Protein AF-A0A8T1V905-F1 (afdb_monomer)

pLDDT: mean 87.02, std 16.09, range [35.59, 98.62]

Solvent-accessible surface area (backbone atoms only — not comparable to full-atom values): 12339 Å² total; per-residue (Å²): 136,88,84,89,83,83,88,80,81,84,80,78,86,81,82,76,80,75,71,82,78,69,50,72,70,55,50,55,54,52,54,73,47,31,51,65,61,49,49,28,53,56,54,43,73,49,78,36,65,69,27,42,52,41,45,63,66,22,43,54,48,35,51,52,22,50,37,34,55,30,43,74,42,70,59,76,50,84,62,54,68,74,52,43,70,39,92,72,19,80,28,55,53,46,16,58,23,41,56,52,38,50,53,50,29,53,50,30,32,67,43,35,60,67,69,12,44,53,48,24,51,53,41,52,52,46,48,36,49,31,31,40,32,64,75,51,41,32,75,75,69,79,46,60,48,64,59,55,21,52,51,49,30,52,52,28,51,52,46,46,50,47,21,24,56,73,63,51,65,44,83,59,57,56,82,78,38,56,61,52,52,65,66,43,38,50,56,49,49,50,45,66,59,38,39,85,73,58,47,62,54,71,57,48,52,54,30,53,56,50,23,55,52,49,42,52,53,54,55,55,66,72,76,110

Structure (mmCIF, N/CA/C/O backbone):
data_AF-A0A8T1V905-F1
#
_entry.id   AF-A0A8T1V905-F1
#
loop_
_atom_site.group_PDB
_atom_site.id
_atom_site.type_symbol
_atom_site.label_atom_id
_atom_site.label_alt_id
_atom_site.label_comp_id
_atom_site.label_asym_id
_atom_site.label_entity_id
_atom_site.label_seq_id
_atom_site.pdbx_PDB_ins_code
_atom_site.Cartn_x
_atom_site.Cartn_y
_atom_site.Cartn_z
_atom_site.occupancy
_atom_site.B_iso_or_equiv
_atom_site.auth_seq_id
_atom_site.auth_comp_id
_atom_site.auth_asym_id
_atom_site.auth_atom_id
_atom_site.pdbx_PDB_model_num
ATOM 1 N N . MET A 1 1 ? -63.712 -60.039 30.056 1.00 38.25 1 MET A N 1
ATOM 2 C CA . MET A 1 1 ? -63.362 -60.633 28.749 1.00 38.25 1 MET A CA 1
ATOM 3 C C . MET A 1 1 ? -62.487 -59.643 28.000 1.00 38.25 1 MET A C 1
ATOM 5 O O . MET A 1 1 ? -62.779 -58.456 28.033 1.00 38.25 1 MET A O 1
ATOM 9 N N . LEU A 1 2 ? -61.381 -60.141 27.451 1.00 41.09 2 LEU A N 1
ATOM 10 C CA . LEU A 1 2 ? -60.316 -59.425 26.740 1.00 41.09 2 LEU A CA 1
ATOM 11 C C . LEU A 1 2 ? -60.825 -58.722 25.466 1.00 41.09 2 LEU A C 1
ATOM 13 O O . LEU A 1 2 ? -61.638 -59.310 24.761 1.00 41.09 2 LEU A O 1
ATOM 17 N N . ASN A 1 3 ? -60.291 -57.548 25.111 1.00 35.59 3 ASN A N 1
ATOM 18 C CA . ASN A 1 3 ? -59.242 -57.469 24.083 1.00 35.59 3 ASN A CA 1
ATOM 19 C C . ASN A 1 3 ? -58.703 -56.046 23.871 1.00 35.59 3 ASN A C 1
ATOM 21 O O . ASN A 1 3 ? -59.429 -55.057 23.922 1.00 35.59 3 ASN A O 1
ATOM 25 N N . ALA A 1 4 ? -57.397 -56.002 23.623 1.00 45.72 4 ALA A N 1
ATOM 26 C CA . ALA A 1 4 ? -56.593 -54.845 23.269 1.00 45.72 4 ALA A CA 1
ATOM 27 C C . ALA A 1 4 ? -56.623 -54.591 21.754 1.00 45.72 4 ALA A C 1
ATOM 29 O O . ALA A 1 4 ? -56.596 -55.554 21.001 1.00 45.72 4 ALA A O 1
ATOM 30 N N . HIS A 1 5 ? -56.581 -53.325 21.331 1.00 48.59 5 HIS A N 1
ATOM 31 C CA . HIS A 1 5 ? -56.101 -52.873 20.013 1.00 48.59 5 HIS A CA 1
ATOM 32 C C . HIS A 1 5 ? -55.660 -51.405 20.167 1.00 48.59 5 HIS A C 1
ATOM 34 O O . HIS A 1 5 ? -56.468 -50.531 20.450 1.00 48.59 5 HIS A O 1
ATOM 40 N N . SER A 1 6 ? -54.363 -51.174 20.381 1.00 45.66 6 SER A N 1
ATOM 41 C CA . SER A 1 6 ? -53.335 -50.863 19.370 1.00 45.66 6 SER A CA 1
ATOM 42 C C . SER A 1 6 ? -53.293 -49.374 19.015 1.00 45.66 6 SER A C 1
ATOM 44 O O . SER A 1 6 ? -54.052 -48.875 18.192 1.00 45.66 6 SER A O 1
ATOM 46 N N . VAL A 1 7 ? -52.351 -48.705 19.680 1.00 47.69 7 VAL A N 1
ATOM 47 C CA . VAL A 1 7 ? -51.854 -47.348 19.448 1.00 47.69 7 VAL A CA 1
ATOM 48 C C . VAL A 1 7 ? -51.202 -47.265 18.065 1.00 47.69 7 VAL A C 1
ATOM 50 O O . VAL A 1 7 ? -50.303 -48.049 17.769 1.00 47.69 7 VAL A O 1
ATOM 53 N N . THR A 1 8 ? -51.584 -46.279 17.255 1.00 44.28 8 THR A N 1
ATOM 54 C CA . THR A 1 8 ? -50.794 -45.817 16.104 1.00 44.28 8 THR A CA 1
ATOM 55 C C . THR A 1 8 ? -50.315 -44.399 16.392 1.00 44.28 8 THR A C 1
ATOM 57 O O . THR A 1 8 ? -51.100 -43.455 16.365 1.00 44.28 8 THR A O 1
ATOM 60 N N . LEU A 1 9 ? -49.029 -44.269 16.724 1.00 40.97 9 LEU A N 1
ATOM 61 C CA . LEU A 1 9 ? -48.326 -42.992 16.825 1.00 40.97 9 LEU A CA 1
ATOM 62 C C . LEU A 1 9 ? -48.024 -42.492 15.407 1.00 40.97 9 LEU A C 1
ATOM 64 O O . LEU A 1 9 ? -47.273 -43.132 14.673 1.00 40.97 9 LEU A O 1
ATOM 68 N N . GLU A 1 10 ? -48.600 -41.352 15.034 1.00 45.22 10 GLU A N 1
ATOM 69 C CA . GLU A 1 10 ? -48.167 -40.570 13.875 1.00 45.22 10 GLU A CA 1
ATOM 70 C C . GLU A 1 10 ? -46.733 -40.071 14.107 1.00 45.22 10 GLU A C 1
ATOM 72 O O . GLU A 1 10 ? -46.448 -39.328 15.048 1.00 45.22 10 GLU A O 1
ATOM 77 N N . SER A 1 11 ? -45.806 -40.504 13.256 1.00 47.69 11 SER A N 1
ATOM 78 C CA . SER A 1 11 ? -44.427 -40.025 13.244 1.00 47.69 11 SER A CA 1
ATOM 79 C C . SER A 1 11 ? -44.350 -38.635 12.606 1.00 47.69 11 SER A C 1
ATOM 81 O O . SER A 1 11 ? -44.693 -38.470 11.435 1.00 47.69 11 SER A O 1
ATOM 83 N N . ALA A 1 12 ? -43.855 -37.653 13.361 1.00 47.50 12 ALA A N 1
ATOM 84 C CA . ALA A 1 12 ? -43.553 -36.307 12.878 1.00 47.50 12 ALA A CA 1
ATOM 85 C C . ALA A 1 12 ? -42.497 -36.314 11.746 1.00 47.50 12 ALA A C 1
ATOM 87 O O . ALA A 1 12 ? -41.567 -37.126 11.785 1.00 47.50 12 ALA A O 1
ATOM 88 N N . PRO A 1 13 ? -42.575 -35.399 10.760 1.00 41.19 13 PRO A N 1
ATOM 89 C CA . PRO A 1 13 ? -41.582 -35.314 9.698 1.00 41.19 13 PRO A CA 1
ATOM 90 C C . PRO A 1 13 ? -40.268 -34.720 10.229 1.00 41.19 13 PRO A C 1
ATOM 92 O O . PRO A 1 13 ? -40.238 -33.645 10.827 1.00 41.19 13 PRO A O 1
ATOM 95 N N . SER A 1 14 ? -39.161 -35.425 9.988 1.00 44.00 14 SER A N 1
ATOM 96 C CA . SER A 1 14 ? -37.810 -34.994 10.344 1.00 44.00 14 SER A CA 1
ATOM 97 C C . SER A 1 14 ? -37.368 -33.798 9.492 1.00 44.00 14 SER A C 1
ATOM 99 O O . SER A 1 14 ? -37.077 -33.944 8.303 1.00 44.00 14 SER A O 1
ATOM 101 N N . SER A 1 15 ? -37.254 -32.619 10.099 1.00 47.88 15 SER A N 1
ATOM 102 C CA . SER A 1 15 ? -36.633 -31.439 9.495 1.00 47.88 15 SER A CA 1
ATOM 103 C C . SER A 1 15 ? -35.103 -31.545 9.537 1.00 47.88 15 SER A C 1
ATOM 105 O O . SER A 1 15 ? -34.428 -30.927 10.355 1.00 47.88 15 SER A O 1
ATOM 107 N N . SER A 1 16 ? -34.508 -32.308 8.619 1.00 43.72 16 SER A N 1
ATOM 108 C CA . SER A 1 16 ? -33.068 -32.197 8.364 1.00 43.72 16 SER A CA 1
ATOM 109 C C . SER A 1 16 ? -32.798 -31.092 7.337 1.00 43.72 16 SER A C 1
ATOM 111 O O . SER A 1 16 ? -32.440 -31.373 6.193 1.00 43.72 16 SER A O 1
ATOM 113 N N . SER A 1 17 ? -32.953 -29.822 7.729 1.00 43.84 17 SER A N 1
ATOM 114 C CA . SER A 1 17 ? -32.350 -28.709 6.984 1.00 43.84 17 SER A CA 1
ATOM 115 C C . SER A 1 17 ? -30.846 -28.726 7.253 1.00 43.84 17 SER A C 1
ATOM 117 O O . SER A 1 17 ? -30.331 -28.086 8.171 1.00 43.84 17 SER A O 1
ATOM 119 N N . ARG A 1 18 ? -30.142 -29.556 6.486 1.00 43.25 18 ARG A N 1
ATOM 120 C CA . ARG A 1 18 ? -28.691 -29.686 6.523 1.00 43.25 18 ARG A CA 1
ATOM 121 C C . ARG A 1 18 ? -28.109 -28.434 5.857 1.00 43.25 18 ARG A C 1
ATOM 123 O O . ARG A 1 18 ? -27.938 -28.404 4.643 1.00 43.25 18 ARG A O 1
ATOM 130 N N . PHE A 1 19 ? -27.860 -27.381 6.636 1.00 48.91 19 PHE A N 1
ATOM 131 C CA . PHE A 1 19 ? -26.960 -26.316 6.192 1.00 48.91 19 PHE A CA 1
ATOM 132 C C . PHE A 1 19 ? -25.616 -26.969 5.843 1.00 48.91 19 PHE A C 1
ATOM 134 O O . PHE A 1 19 ? -25.141 -27.802 6.624 1.00 48.91 19 PHE A O 1
ATOM 141 N N . PRO A 1 20 ? -25.014 -26.675 4.679 1.00 51.25 20 PRO A N 1
ATOM 142 C CA . PRO A 1 20 ? -23.736 -27.267 4.336 1.00 51.25 20 PRO A CA 1
ATOM 143 C C . PRO A 1 20 ? -22.701 -26.780 5.351 1.00 51.25 20 PRO A C 1
ATOM 145 O O . PRO A 1 20 ? -22.447 -25.584 5.476 1.00 51.25 20 PRO A O 1
ATOM 148 N N . SER A 1 21 ? -22.124 -27.719 6.100 1.00 52.56 21 SER A N 1
ATOM 149 C CA . SER A 1 21 ? -20.964 -27.470 6.945 1.00 52.56 21 SER A CA 1
ATOM 150 C C . SER A 1 21 ? -19.804 -27.086 6.031 1.00 52.56 21 SER A C 1
ATOM 152 O O . SER A 1 21 ? -19.165 -27.954 5.432 1.00 52.56 21 SER A O 1
ATOM 154 N N . THR A 1 22 ? -19.559 -25.788 5.873 1.00 54.72 22 THR A N 1
ATOM 155 C CA . THR A 1 22 ? -18.343 -25.290 5.231 1.00 54.72 22 THR A CA 1
ATOM 156 C C . THR A 1 22 ? -17.146 -25.909 5.941 1.00 54.72 22 THR A C 1
ATOM 158 O O . THR A 1 22 ? -17.041 -25.838 7.167 1.00 54.72 22 THR A O 1
ATOM 161 N N . THR A 1 23 ? -16.257 -26.554 5.189 1.00 59.47 23 THR A N 1
ATOM 162 C CA . THR A 1 23 ? -15.024 -27.118 5.742 1.00 59.47 23 THR A CA 1
ATOM 163 C C . THR A 1 23 ? -14.197 -26.013 6.413 1.00 59.47 23 THR A C 1
ATOM 165 O O . THR A 1 23 ? -14.236 -24.867 5.958 1.00 59.47 23 THR A O 1
ATOM 168 N N . PRO A 1 24 ? -13.411 -26.318 7.463 1.00 65.06 24 PRO A N 1
ATOM 169 C CA . PRO A 1 24 ? -12.647 -25.309 8.208 1.00 65.06 24 PRO A CA 1
ATOM 170 C C . PRO A 1 24 ? -11.771 -24.410 7.318 1.00 65.06 24 PRO A C 1
ATOM 172 O O . PRO A 1 24 ? -11.681 -23.207 7.546 1.00 65.06 24 PRO A O 1
ATOM 175 N N . ALA A 1 25 ? -11.190 -24.971 6.251 1.00 60.84 25 ALA A N 1
ATOM 176 C CA . ALA A 1 25 ? -10.404 -24.228 5.264 1.00 60.84 25 ALA A CA 1
ATOM 177 C C . ALA A 1 25 ? -11.249 -23.256 4.416 1.00 60.84 25 ALA A C 1
ATOM 179 O O . ALA A 1 25 ? -10.800 -22.157 4.104 1.00 60.84 25 ALA A O 1
ATOM 180 N N . MET A 1 26 ? -12.483 -23.634 4.069 1.00 61.66 26 MET A N 1
ATOM 181 C CA . MET A 1 26 ? -13.408 -22.781 3.319 1.00 61.66 26 MET A CA 1
ATOM 182 C C . MET A 1 26 ? -13.919 -21.621 4.183 1.00 61.66 26 MET A C 1
ATOM 184 O O . MET A 1 26 ? -14.000 -20.498 3.697 1.00 61.66 26 MET A O 1
ATOM 188 N N . GLY A 1 27 ? -14.175 -21.869 5.474 1.00 66.31 27 GLY A N 1
ATOM 189 C CA . GLY A 1 27 ? -14.468 -20.810 6.447 1.00 66.31 27 GLY A CA 1
ATOM 190 C C . GLY A 1 27 ? -13.293 -19.843 6.636 1.00 66.31 27 GLY A C 1
ATOM 191 O O . GLY A 1 27 ? -13.484 -18.632 6.621 1.00 66.31 27 GLY A O 1
ATOM 192 N N . PHE A 1 28 ? -12.064 -20.367 6.708 1.00 69.31 28 PHE A N 1
ATOM 193 C CA . PHE A 1 28 ? -10.853 -19.550 6.825 1.00 69.31 28 PHE A CA 1
ATOM 194 C C . PHE A 1 28 ? -10.641 -18.611 5.628 1.00 69.31 28 PHE A C 1
ATOM 196 O O . PHE A 1 28 ? -10.311 -17.447 5.825 1.00 69.31 28 PHE A O 1
ATOM 203 N N . ILE A 1 29 ? -10.846 -19.087 4.393 1.00 71.69 29 ILE A N 1
ATOM 204 C CA . ILE A 1 29 ? -10.716 -18.247 3.188 1.00 71.69 29 ILE A CA 1
ATOM 205 C C . ILE A 1 29 ? -11.850 -17.219 3.112 1.00 71.69 29 ILE A C 1
ATOM 207 O O . ILE A 1 29 ? -11.588 -16.055 2.818 1.00 71.69 29 ILE A O 1
ATOM 211 N N . ALA A 1 30 ? -13.090 -17.620 3.411 1.00 73.56 30 ALA A N 1
ATOM 212 C CA . ALA A 1 30 ? -14.235 -16.710 3.408 1.00 73.56 30 ALA A CA 1
ATOM 213 C C . ALA A 1 30 ? -14.024 -15.520 4.361 1.00 73.56 30 ALA A C 1
ATOM 215 O O . ALA A 1 30 ? -14.302 -14.382 3.994 1.00 73.56 30 ALA A O 1
ATOM 216 N N . ASP A 1 31 ? -13.434 -15.760 5.533 1.00 80.88 31 ASP A N 1
ATOM 217 C CA . ASP A 1 31 ? -13.142 -14.711 6.514 1.00 80.88 31 ASP A CA 1
ATOM 218 C C . ASP A 1 31 ? -12.051 -13.720 6.062 1.00 80.88 31 ASP A C 1
ATOM 220 O O . ASP A 1 31 ? -12.014 -12.579 6.534 1.00 80.88 31 ASP A O 1
ATOM 224 N N . ARG A 1 32 ? -11.162 -14.113 5.137 1.00 83.44 32 ARG A N 1
ATOM 225 C CA . ARG A 1 32 ? -10.134 -13.218 4.568 1.00 83.44 32 ARG A CA 1
ATOM 226 C C . ARG A 1 32 ? -10.698 -12.220 3.564 1.00 83.44 32 ARG A C 1
ATOM 228 O O . ARG A 1 32 ? -10.150 -11.131 3.435 1.00 83.44 32 ARG A O 1
ATOM 235 N N . PHE A 1 33 ? -11.805 -12.569 2.918 1.00 86.31 33 PHE A N 1
ATOM 236 C CA . PHE A 1 33 ? -12.500 -11.712 1.955 1.00 86.31 33 PHE A CA 1
ATOM 237 C C . PHE A 1 33 ? -13.806 -11.123 2.510 1.00 86.31 33 PHE A C 1
ATOM 239 O O . PHE A 1 33 ? -14.558 -10.475 1.786 1.00 86.31 33 PHE A O 1
ATOM 246 N N . ASP A 1 34 ? -14.062 -11.283 3.811 1.00 91.94 34 ASP A N 1
ATOM 247 C CA . ASP A 1 34 ? -15.125 -10.571 4.516 1.00 91.94 34 ASP A CA 1
ATOM 248 C C . ASP A 1 34 ? -14.657 -9.151 4.862 1.00 91.94 34 ASP A C 1
ATOM 250 O O . ASP A 1 34 ? -14.001 -8.912 5.880 1.00 91.94 34 ASP A O 1
ATOM 254 N N . LEU A 1 35 ? -15.003 -8.194 4.000 1.00 92.88 35 LEU A N 1
ATOM 255 C CA . LEU A 1 35 ? -14.630 -6.791 4.158 1.00 92.88 35 LEU A CA 1
ATOM 256 C C . LEU A 1 35 ? -14.996 -6.222 5.541 1.00 92.88 35 LEU 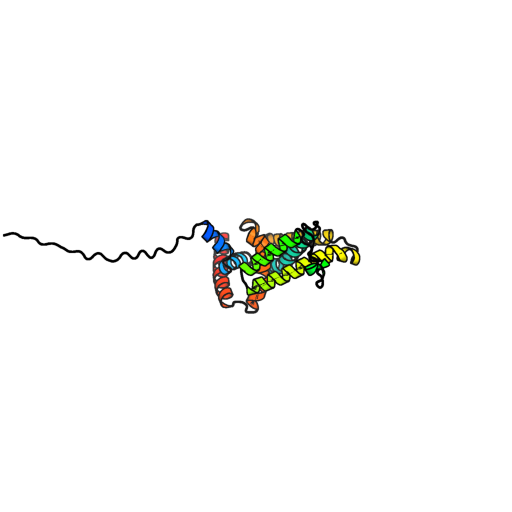A C 1
ATOM 258 O O . LEU A 1 35 ? -14.210 -5.472 6.117 1.00 92.88 35 LEU A O 1
ATOM 262 N N . GLU A 1 36 ? -16.167 -6.563 6.089 1.00 94.88 36 GLU A N 1
ATOM 263 C CA . GLU A 1 36 ? -16.628 -6.021 7.370 1.00 94.88 36 GLU A CA 1
ATOM 264 C C . GLU A 1 36 ? -15.745 -6.511 8.519 1.00 94.88 36 GLU A C 1
ATOM 266 O O . GLU A 1 36 ? -15.282 -5.697 9.324 1.00 94.88 36 GLU A O 1
ATOM 271 N N . LYS A 1 37 ? -15.443 -7.815 8.566 1.00 92.56 37 LYS A N 1
ATOM 272 C CA . LYS A 1 37 ? -14.530 -8.390 9.568 1.00 92.56 37 LYS A CA 1
ATOM 273 C C . LYS A 1 37 ? -13.124 -7.812 9.447 1.00 92.56 37 LYS A C 1
ATOM 275 O O . LYS A 1 37 ? -12.538 -7.395 10.446 1.00 92.56 37 LYS A O 1
ATOM 280 N N . GLN A 1 38 ? -12.608 -7.770 8.224 1.00 92.19 38 GLN A N 1
ATOM 281 C CA . GLN A 1 38 ? -11.264 -7.311 7.892 1.00 92.19 38 GLN A CA 1
ATOM 282 C C . GLN A 1 38 ? -11.039 -5.847 8.314 1.00 92.19 38 GLN A C 1
ATOM 284 O O . GLN A 1 38 ? -10.112 -5.541 9.068 1.00 92.19 38 GLN A O 1
ATOM 289 N N . VAL A 1 39 ? -11.947 -4.951 7.921 1.00 93.25 39 VAL A N 1
ATOM 290 C CA . VAL A 1 39 ? -11.887 -3.526 8.278 1.00 93.25 39 VAL A CA 1
ATOM 291 C C . VAL A 1 39 ? -12.140 -3.311 9.771 1.00 93.25 39 VAL A C 1
ATOM 293 O O . VAL A 1 39 ? -11.466 -2.490 10.394 1.00 93.25 39 VAL A O 1
ATOM 296 N N . THR A 1 40 ? -13.076 -4.050 10.377 1.00 94.19 40 THR A N 1
ATOM 297 C CA . THR A 1 40 ? -13.336 -3.959 11.824 1.00 94.19 40 THR A CA 1
ATOM 298 C C . THR A 1 40 ? -12.094 -4.314 12.626 1.00 94.19 40 THR A C 1
ATOM 300 O O . THR A 1 40 ? -11.774 -3.610 13.585 1.00 94.19 40 THR A O 1
ATOM 303 N N . PHE A 1 41 ? -11.378 -5.374 12.240 1.00 90.62 41 PHE A N 1
ATOM 304 C CA . PHE A 1 41 ? -10.114 -5.730 12.871 1.00 90.62 41 PHE A CA 1
ATOM 305 C C . PHE A 1 41 ? -9.113 -4.579 12.751 1.00 90.62 41 PHE A C 1
ATOM 307 O O . PHE A 1 41 ? -8.642 -4.089 13.775 1.00 90.62 41 PHE A O 1
ATOM 314 N N . TYR A 1 42 ? -8.859 -4.087 11.535 1.00 90.94 42 TYR A N 1
ATOM 315 C CA . TYR A 1 42 ? -7.910 -2.998 11.302 1.00 90.94 42 TYR A CA 1
ATOM 316 C C . TYR A 1 42 ? -8.237 -1.749 12.131 1.00 90.94 42 TYR A C 1
ATOM 318 O O . TYR A 1 42 ? -7.394 -1.278 12.892 1.00 90.94 42 TYR A O 1
ATOM 326 N N . LEU A 1 43 ? -9.468 -1.243 12.071 1.00 91.38 43 LEU A N 1
ATOM 327 C CA . LEU A 1 43 ? -9.852 -0.031 12.804 1.00 91.38 43 LEU A CA 1
ATOM 328 C C . LEU A 1 43 ? -9.857 -0.232 14.328 1.00 91.38 43 LEU A C 1
ATOM 330 O O . LEU A 1 43 ? -9.683 0.726 15.072 1.00 91.38 43 LEU A O 1
ATOM 334 N N . SER A 1 44 ? -9.994 -1.470 14.814 1.00 91.00 44 SER A N 1
ATOM 335 C CA . SER A 1 44 ? -9.888 -1.777 16.248 1.00 91.00 44 SER A CA 1
ATOM 336 C C . SER A 1 44 ? -8.450 -1.731 16.780 1.00 91.00 44 SER A C 1
ATOM 338 O O . SER A 1 44 ? -8.263 -1.750 17.997 1.00 91.00 44 SER A O 1
ATOM 340 N N . TYR A 1 45 ? -7.436 -1.734 15.906 1.00 83.81 45 TYR A N 1
ATOM 341 C CA . TYR A 1 45 ? -6.012 -1.671 16.271 1.00 83.81 45 TYR A CA 1
ATOM 342 C C . TYR A 1 45 ? -5.431 -0.259 16.297 1.00 83.81 45 TYR A C 1
ATOM 344 O O . TYR A 1 45 ? -4.356 -0.074 16.867 1.00 83.81 45 TYR A O 1
ATOM 352 N N . HIS A 1 46 ? -6.129 0.705 15.703 1.00 84.12 46 HIS A N 1
ATOM 353 C CA . HIS A 1 46 ? -5.651 2.067 15.519 1.00 84.12 46 HIS A CA 1
ATOM 354 C C . HIS A 1 46 ? -6.693 3.020 16.099 1.00 84.12 46 HIS A C 1
ATOM 356 O O . HIS A 1 46 ? -7.453 3.618 15.349 1.00 84.12 46 HIS A O 1
ATOM 362 N N . ASP A 1 47 ? -6.792 3.139 17.425 1.00 84.00 47 ASP A N 1
ATOM 363 C CA . ASP A 1 47 ? -7.726 4.081 18.069 1.00 84.00 47 ASP A CA 1
ATOM 364 C C . ASP A 1 47 ? -7.075 5.462 18.269 1.00 84.00 47 ASP A C 1
ATOM 366 O O . ASP A 1 47 ? -7.743 6.500 18.232 1.00 84.00 47 ASP A O 1
ATOM 370 N N . ASN A 1 48 ? -5.745 5.507 18.411 1.00 91.31 48 ASN A N 1
ATOM 371 C CA . ASN A 1 48 ? -5.016 6.753 18.605 1.00 91.31 48 ASN A CA 1
ATOM 372 C C . ASN A 1 48 ? -4.925 7.572 17.302 1.00 91.31 48 ASN A C 1
ATOM 374 O O . ASN A 1 48 ? -4.397 7.111 16.292 1.00 91.31 48 ASN A O 1
ATOM 378 N N . LYS A 1 49 ? -5.362 8.838 17.344 1.00 91.75 49 LYS A N 1
ATOM 379 C CA . LYS A 1 49 ? -5.382 9.736 16.174 1.00 91.75 49 LYS A CA 1
ATOM 380 C C . LYS A 1 49 ? -4.002 10.045 15.595 1.00 91.75 49 LYS A C 1
ATOM 382 O O . LYS A 1 49 ? -3.873 10.159 14.382 1.00 91.75 49 LYS A O 1
ATOM 387 N N . VAL A 1 50 ? -2.972 10.163 16.432 1.00 94.25 50 VAL A N 1
ATOM 388 C CA . VAL A 1 50 ? -1.597 10.384 15.954 1.00 94.25 50 VAL A CA 1
ATOM 389 C C . VAL A 1 50 ? -1.098 9.142 15.227 1.00 94.25 50 VAL A C 1
ATOM 391 O O . VAL A 1 50 ? -0.530 9.257 14.145 1.00 94.25 50 VAL A O 1
ATOM 394 N N . ASN A 1 51 ? -1.373 7.958 15.780 1.00 94.00 51 ASN A N 1
ATOM 395 C CA . ASN A 1 51 ? -1.037 6.698 15.130 1.00 94.00 51 ASN A CA 1
ATOM 396 C C . ASN A 1 51 ? -1.778 6.543 13.787 1.00 94.00 51 ASN A C 1
ATOM 398 O O . ASN A 1 51 ? -1.139 6.292 12.773 1.00 94.00 51 ASN A O 1
ATOM 402 N N . GLN A 1 52 ? -3.088 6.811 13.734 1.00 92.38 52 GLN A N 1
ATOM 403 C CA . GLN A 1 52 ? -3.862 6.823 12.480 1.00 92.38 52 GLN A CA 1
ATOM 404 C C . GLN A 1 52 ? -3.237 7.748 11.419 1.00 92.38 52 GLN A C 1
ATOM 406 O O . GLN A 1 52 ? -3.039 7.333 10.280 1.00 92.38 52 GLN A O 1
ATOM 411 N N . CYS A 1 53 ? -2.846 8.975 11.788 1.00 95.00 53 CYS A N 1
ATOM 412 C CA . CYS A 1 53 ? -2.178 9.897 10.862 1.00 95.00 53 CYS A CA 1
ATOM 413 C C . CYS A 1 53 ? -0.830 9.359 10.360 1.00 95.00 53 CYS A C 1
ATOM 415 O O . CYS A 1 53 ? -0.516 9.506 9.179 1.00 95.00 53 CYS A O 1
ATOM 417 N N . ILE A 1 54 ? -0.038 8.727 11.233 1.00 95.94 54 ILE A N 1
ATOM 418 C CA . ILE A 1 54 ? 1.221 8.077 10.844 1.00 95.94 54 ILE A CA 1
ATOM 419 C C . ILE A 1 54 ? 0.948 6.957 9.836 1.00 95.94 54 ILE A C 1
ATOM 421 O O . ILE A 1 54 ? 1.610 6.904 8.803 1.00 95.94 54 ILE A O 1
ATOM 425 N N . HIS A 1 55 ? -0.044 6.103 10.094 1.00 93.75 55 HIS A N 1
ATOM 426 C CA . HIS A 1 55 ? -0.437 5.020 9.191 1.00 93.75 55 HIS A CA 1
ATOM 427 C C . HIS A 1 55 ? -0.871 5.552 7.822 1.00 93.75 55 HIS A C 1
ATOM 429 O O . HIS A 1 55 ? -0.339 5.119 6.797 1.00 93.75 55 HIS A O 1
ATOM 435 N N . LEU A 1 56 ? -1.769 6.539 7.808 1.00 94.50 56 LEU A N 1
ATOM 436 C CA . LEU A 1 56 ? -2.234 7.216 6.597 1.00 94.50 56 LEU A CA 1
ATOM 437 C C . LEU A 1 56 ? -1.060 7.772 5.776 1.00 94.50 56 LEU A C 1
ATOM 439 O O . LEU A 1 56 ? -1.018 7.594 4.559 1.00 94.50 56 LEU A O 1
ATOM 443 N N . ALA A 1 57 ? -0.087 8.398 6.444 1.00 96.50 57 ALA A N 1
ATOM 444 C CA . ALA A 1 57 ? 1.078 8.989 5.798 1.00 96.50 57 ALA A CA 1
ATOM 445 C C . ALA A 1 57 ? 2.134 7.962 5.354 1.00 96.50 57 ALA A C 1
ATOM 447 O O . ALA A 1 57 ? 2.837 8.221 4.384 1.00 96.50 57 ALA A O 1
ATOM 448 N N . CYS A 1 58 ? 2.279 6.822 6.040 1.00 97.50 58 CYS A N 1
ATOM 449 C CA . CYS A 1 58 ? 3.410 5.904 5.849 1.00 97.50 58 CYS A CA 1
ATOM 450 C C . CYS A 1 58 ? 3.074 4.640 5.049 1.00 97.50 58 CYS A C 1
ATOM 452 O O . CYS A 1 58 ? 3.965 4.097 4.398 1.00 97.50 58 CYS A O 1
ATOM 454 N N . ILE A 1 59 ? 1.827 4.155 5.061 1.00 96.44 59 ILE A N 1
ATOM 455 C CA . ILE A 1 59 ? 1.474 2.877 4.416 1.00 96.44 59 ILE A CA 1
ATOM 456 C C . ILE A 1 59 ? 1.699 2.921 2.899 1.00 96.44 59 ILE A C 1
ATOM 458 O O . ILE A 1 59 ? 2.357 2.036 2.350 1.00 96.44 59 ILE A O 1
ATOM 462 N N . TRP A 1 60 ? 1.205 3.956 2.215 1.00 97.19 60 TRP A N 1
ATOM 463 C CA . TRP A 1 60 ? 1.407 4.088 0.769 1.00 97.19 60 TRP A CA 1
ATOM 464 C C . TRP A 1 60 ? 2.885 4.291 0.397 1.00 97.19 60 TRP A C 1
ATOM 466 O O . TRP A 1 60 ? 3.352 3.596 -0.505 1.00 97.19 60 TRP A O 1
ATOM 476 N N . PRO A 1 61 ? 3.675 5.129 1.099 1.00 98.06 61 PRO A N 1
ATOM 477 C CA . PRO A 1 61 ? 5.120 5.182 0.882 1.00 98.06 61 PRO A CA 1
ATOM 478 C C . PRO A 1 61 ? 5.852 3.857 1.110 1.00 98.06 61 PRO A C 1
ATOM 480 O O . PRO A 1 61 ? 6.747 3.541 0.329 1.00 98.06 61 PRO A O 1
ATOM 483 N N . ILE A 1 62 ? 5.480 3.053 2.114 1.00 98.00 62 ILE A N 1
ATOM 484 C CA . ILE A 1 62 ? 6.047 1.705 2.319 1.00 98.00 62 ILE A CA 1
ATOM 485 C C . ILE A 1 62 ? 5.758 0.820 1.108 1.00 98.00 62 ILE A C 1
ATOM 487 O O . ILE A 1 62 ? 6.671 0.181 0.584 1.00 98.00 62 ILE A O 1
ATOM 491 N N . PHE A 1 63 ? 4.511 0.821 0.637 1.00 98.06 63 PHE A N 1
ATOM 492 C CA . PHE A 1 63 ? 4.102 0.059 -0.537 1.00 98.06 63 PHE A CA 1
ATOM 493 C C . PHE A 1 63 ? 4.860 0.492 -1.802 1.00 98.06 63 PHE A C 1
ATOM 495 O O . PHE A 1 63 ? 5.490 -0.336 -2.460 1.00 98.06 63 PHE A O 1
ATOM 502 N N . VAL A 1 64 ? 4.862 1.790 -2.121 1.00 98.19 64 VAL A N 1
ATOM 503 C CA . VAL A 1 64 ? 5.501 2.330 -3.334 1.00 98.19 64 VAL A CA 1
ATOM 504 C C . VAL A 1 64 ? 7.018 2.150 -3.295 1.00 98.19 64 VAL A C 1
ATOM 506 O O . VAL A 1 64 ? 7.608 1.743 -4.292 1.00 98.19 64 VAL A O 1
ATOM 509 N N . SER A 1 65 ? 7.667 2.393 -2.153 1.00 98.06 65 SER A N 1
ATOM 510 C CA . SER A 1 65 ? 9.108 2.138 -2.008 1.00 98.06 65 SER A CA 1
ATOM 511 C C . SER A 1 65 ? 9.447 0.649 -2.111 1.00 98.06 65 SER A C 1
ATOM 513 O O . SER A 1 65 ? 10.459 0.305 -2.715 1.00 98.06 65 SER A O 1
ATOM 515 N N . GLY A 1 66 ? 8.583 -0.241 -1.610 1.00 98.12 66 GLY A N 1
ATOM 516 C CA . GLY A 1 66 ? 8.703 -1.686 -1.810 1.00 98.12 66 GLY A CA 1
ATOM 517 C C . GLY A 1 66 ? 8.604 -2.079 -3.286 1.00 98.12 66 GLY A C 1
ATOM 518 O O . GLY A 1 66 ? 9.462 -2.808 -3.784 1.00 98.12 66 GLY A O 1
ATOM 519 N N . LEU A 1 67 ? 7.620 -1.540 -4.018 1.00 98.38 67 LEU A N 1
ATOM 520 C CA . LEU A 1 67 ? 7.534 -1.716 -5.471 1.00 98.38 67 LEU A CA 1
ATOM 521 C C . LEU A 1 67 ? 8.781 -1.182 -6.183 1.00 98.38 67 LEU A C 1
ATOM 523 O O . LEU A 1 67 ? 9.276 -1.843 -7.090 1.00 98.38 67 LEU A O 1
ATOM 527 N N . LEU A 1 68 ? 9.313 -0.031 -5.765 1.00 97.69 68 LEU A N 1
ATOM 528 C CA . LEU A 1 68 ? 10.515 0.562 -6.350 1.00 97.69 68 LEU A CA 1
ATOM 529 C C . LEU A 1 68 ? 11.758 -0.308 -6.135 1.00 97.69 68 LEU A C 1
ATOM 531 O O . LEU A 1 68 ? 12.535 -0.492 -7.067 1.00 97.69 68 LEU A O 1
ATOM 535 N N . ILE A 1 69 ? 11.922 -0.904 -4.950 1.00 98.00 69 ILE A N 1
ATOM 536 C CA . ILE A 1 69 ? 12.985 -1.888 -4.690 1.00 98.00 69 ILE A CA 1
ATOM 537 C C . ILE A 1 69 ? 12.842 -3.079 -5.647 1.00 98.00 69 ILE A C 1
ATOM 539 O O . ILE A 1 69 ? 13.815 -3.478 -6.286 1.00 98.00 69 ILE A O 1
ATOM 543 N N . LEU A 1 70 ? 11.628 -3.620 -5.796 1.00 98.31 70 LEU A N 1
ATOM 544 C CA . LEU A 1 70 ? 11.364 -4.744 -6.699 1.00 98.31 70 LEU A CA 1
ATOM 545 C C . LEU A 1 70 ? 11.508 -4.368 -8.183 1.00 98.31 70 LEU A C 1
ATOM 547 O O . LEU A 1 70 ? 11.831 -5.232 -8.995 1.00 98.31 70 LEU A O 1
ATOM 551 N N . ALA A 1 71 ? 11.314 -3.102 -8.552 1.00 97.31 71 ALA A N 1
ATOM 552 C CA . ALA A 1 71 ? 11.442 -2.624 -9.928 1.00 97.31 71 ALA A CA 1
ATOM 553 C C . ALA A 1 71 ? 12.894 -2.648 -10.439 1.00 97.31 71 ALA A C 1
ATOM 555 O O . ALA A 1 71 ? 13.125 -2.670 -11.643 1.00 97.31 71 ALA A O 1
ATOM 556 N N . HIS A 1 72 ? 13.884 -2.720 -9.542 1.00 95.88 72 HIS A N 1
ATOM 557 C CA . HIS A 1 72 ? 15.288 -2.934 -9.911 1.00 95.88 72 HIS A CA 1
ATOM 558 C C . HIS A 1 72 ? 15.607 -4.375 -10.345 1.00 95.88 72 HIS A C 1
ATOM 560 O O . HIS A 1 72 ? 16.733 -4.660 -10.757 1.00 95.88 72 HIS A O 1
ATOM 566 N N . THR A 1 73 ? 14.650 -5.300 -10.239 1.00 97.12 73 THR A N 1
ATOM 567 C CA . THR A 1 73 ? 14.837 -6.677 -10.707 1.00 97.12 73 THR A CA 1
ATOM 568 C C . THR A 1 73 ? 14.712 -6.767 -12.227 1.00 97.12 73 THR A C 1
ATOM 570 O O . THR A 1 73 ? 13.988 -5.993 -12.856 1.00 97.12 73 THR A O 1
ATOM 573 N N . GLN A 1 74 ? 15.432 -7.718 -12.828 1.00 94.56 74 GLN A N 1
ATOM 574 C CA . GLN A 1 74 ? 15.355 -7.952 -14.269 1.00 94.56 74 GLN A CA 1
ATOM 575 C C . GLN A 1 74 ? 13.941 -8.414 -14.666 1.00 94.56 74 GLN A C 1
ATOM 577 O O . GLN A 1 74 ? 13.302 -9.134 -13.888 1.00 94.56 74 GLN A O 1
ATOM 582 N N . PRO A 1 75 ? 13.443 -8.029 -15.856 1.00 95.50 75 PRO A N 1
ATOM 583 C CA . PRO A 1 75 ? 12.198 -8.568 -16.386 1.00 95.50 75 PRO A CA 1
ATOM 584 C C . PRO A 1 75 ? 12.233 -10.100 -16.427 1.00 95.50 75 PRO A C 1
ATOM 586 O O . PRO A 1 75 ? 13.210 -10.699 -16.871 1.00 95.50 75 PRO A O 1
ATOM 589 N N . LEU A 1 76 ? 11.159 -10.730 -15.953 1.00 96.06 76 LEU A N 1
ATOM 590 C CA . LEU A 1 76 ? 10.990 -12.184 -15.980 1.00 96.06 76 LEU A CA 1
ATOM 591 C C . LEU A 1 76 ? 10.599 -12.670 -17.381 1.00 96.06 76 LEU A C 1
ATOM 593 O O . LEU A 1 76 ? 10.898 -13.802 -17.751 1.00 96.06 76 LEU A O 1
ATOM 597 N N . VAL A 1 77 ? 9.919 -11.808 -18.140 1.00 95.31 77 VAL A N 1
ATOM 598 C CA . VAL A 1 77 ? 9.509 -12.013 -19.532 1.00 95.31 77 VAL A CA 1
ATOM 599 C C . VA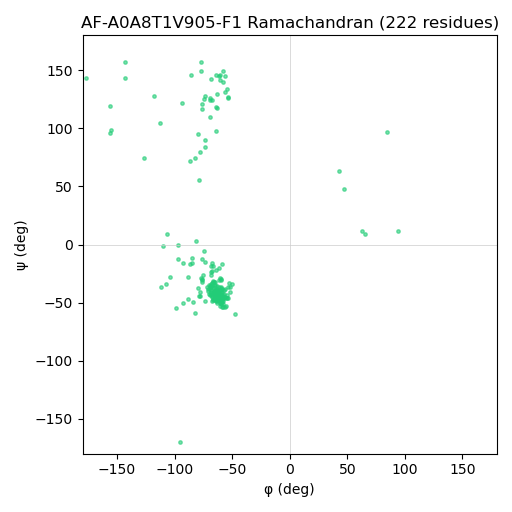L A 1 77 ? 9.610 -10.697 -20.298 1.00 95.31 77 VAL A C 1
ATOM 601 O O . VAL A 1 77 ? 9.562 -9.616 -19.704 1.00 95.31 77 VAL A O 1
ATOM 604 N N . GLU A 1 78 ? 9.731 -10.788 -21.619 1.00 94.00 78 GLU A N 1
ATOM 605 C CA . GLU A 1 78 ? 9.703 -9.619 -22.496 1.00 94.00 78 GLU A CA 1
ATOM 606 C C . GLU A 1 78 ? 8.311 -8.977 -22.521 1.00 94.00 78 GLU A C 1
ATOM 608 O O . GLU A 1 78 ? 7.282 -9.660 -22.523 1.00 94.00 78 GLU A O 1
ATOM 613 N N . THR A 1 79 ? 8.274 -7.646 -22.564 1.00 93.75 79 THR A N 1
ATOM 614 C CA . THR A 1 79 ? 7.025 -6.894 -22.695 1.00 93.75 79 THR A CA 1
ATOM 615 C C . THR A 1 79 ? 6.446 -7.107 -24.099 1.00 93.75 79 THR A C 1
ATOM 617 O O . THR A 1 79 ? 7.130 -6.818 -25.083 1.00 93.75 79 THR A O 1
ATOM 620 N N . PRO A 1 80 ? 5.189 -7.578 -24.240 1.00 94.44 80 PRO A N 1
ATOM 621 C CA . PRO A 1 80 ? 4.582 -7.782 -25.551 1.00 94.44 80 PRO A CA 1
ATOM 622 C C . PRO A 1 80 ? 4.560 -6.493 -26.377 1.00 94.44 80 PRO A C 1
ATOM 624 O O . PRO A 1 80 ? 4.217 -5.432 -25.853 1.00 94.44 80 PRO A O 1
ATOM 627 N N . ALA A 1 81 ? 4.831 -6.591 -27.682 1.00 94.19 81 ALA A N 1
ATOM 628 C CA . ALA A 1 81 ? 4.915 -5.431 -28.578 1.00 94.19 81 ALA A CA 1
ATOM 629 C C . ALA A 1 81 ? 3.663 -4.535 -28.540 1.00 94.19 81 ALA A C 1
ATOM 631 O O . ALA A 1 81 ? 3.774 -3.312 -28.572 1.00 94.19 81 ALA A O 1
ATOM 632 N N . LEU A 1 82 ? 2.474 -5.134 -28.403 1.00 95.00 82 LEU A N 1
ATOM 633 C CA . LEU A 1 82 ? 1.226 -4.387 -28.239 1.00 95.00 82 LEU A CA 1
ATOM 634 C C . LEU A 1 82 ? 1.253 -3.500 -26.986 1.00 95.00 82 LEU A C 1
ATOM 636 O O . LEU A 1 82 ? 0.895 -2.331 -27.063 1.00 95.00 82 LEU A O 1
ATOM 640 N N . VAL A 1 83 ? 1.699 -4.036 -25.849 1.00 94.38 83 VAL A N 1
ATOM 641 C CA . VAL A 1 83 ? 1.780 -3.288 -24.586 1.00 94.38 83 VAL A CA 1
ATOM 642 C C . VAL A 1 83 ? 2.838 -2.199 -24.691 1.00 94.38 83 VAL A C 1
ATOM 644 O O . VAL A 1 83 ? 2.558 -1.060 -24.340 1.00 94.38 83 VAL A O 1
ATOM 647 N N . ALA A 1 84 ? 4.011 -2.525 -25.241 1.00 92.75 84 ALA A N 1
ATOM 648 C CA . ALA A 1 84 ? 5.093 -1.566 -25.445 1.00 92.75 84 ALA A CA 1
ATOM 649 C C . ALA A 1 84 ? 4.691 -0.393 -26.362 1.00 92.75 84 ALA A C 1
ATOM 651 O O . ALA A 1 84 ? 5.205 0.707 -26.199 1.00 92.75 84 ALA A O 1
ATOM 652 N N . SER A 1 85 ? 3.756 -0.609 -27.296 1.00 93.69 85 SER A N 1
ATOM 653 C CA . SER A 1 85 ? 3.256 0.435 -28.204 1.00 93.69 85 SER A CA 1
ATOM 654 C C . SER A 1 85 ? 2.272 1.428 -27.568 1.00 93.69 85 SER A C 1
ATOM 656 O O . SER A 1 85 ? 1.961 2.454 -28.174 1.00 93.69 85 SER A O 1
ATOM 658 N N . LEU A 1 86 ? 1.760 1.140 -26.366 1.00 94.44 86 LEU A N 1
ATOM 659 C CA . LEU A 1 86 ? 0.862 2.042 -25.645 1.00 94.44 86 LEU A CA 1
ATOM 660 C C . LEU A 1 86 ? 1.640 3.204 -25.001 1.00 94.44 86 LEU A C 1
ATOM 662 O O . LEU A 1 86 ? 2.828 3.060 -24.707 1.00 94.44 86 LEU A O 1
ATOM 666 N N . PRO A 1 87 ? 0.987 4.345 -24.705 1.00 93.38 87 PRO A N 1
ATOM 667 C CA . PRO A 1 87 ? 1.602 5.404 -23.910 1.00 93.38 87 PRO A CA 1
ATOM 668 C C . PRO A 1 87 ? 2.136 4.857 -22.580 1.00 93.38 87 PRO A C 1
ATOM 670 O O . PRO A 1 87 ? 1.396 4.206 -21.843 1.00 93.38 87 PRO A O 1
ATOM 673 N N . TYR A 1 88 ? 3.413 5.123 -22.281 1.00 92.25 88 TYR A N 1
ATOM 674 C CA . TYR A 1 88 ? 4.142 4.590 -21.117 1.00 92.25 88 TYR A CA 1
ATOM 675 C C . TYR A 1 88 ? 4.312 3.057 -21.090 1.00 92.25 88 TYR A C 1
ATOM 677 O O . TYR A 1 88 ? 4.744 2.501 -20.080 1.00 92.25 88 TYR A O 1
ATOM 685 N N . GLY A 1 89 ? 4.017 2.368 -22.198 1.00 93.69 89 GLY A N 1
ATOM 686 C CA . GLY A 1 89 ? 4.128 0.915 -22.339 1.00 93.69 89 GLY A CA 1
ATOM 687 C C . GLY A 1 89 ? 5.541 0.375 -22.120 1.00 93.69 89 GLY A C 1
ATOM 688 O O . GLY A 1 89 ? 5.713 -0.718 -21.586 1.00 93.69 89 GLY A O 1
ATOM 689 N N . GLU A 1 90 ? 6.555 1.172 -22.452 1.00 91.62 90 GLU A N 1
ATOM 690 C CA . GLU A 1 90 ? 7.975 0.890 -22.201 1.00 91.62 90 GLU A CA 1
ATOM 691 C C . GLU A 1 90 ? 8.332 0.745 -20.709 1.00 91.62 90 GLU A C 1
ATOM 693 O O . GLU A 1 90 ? 9.324 0.101 -20.374 1.00 91.62 90 GLU A O 1
ATOM 698 N N . PHE A 1 91 ? 7.498 1.269 -19.803 1.00 95.19 91 PHE A N 1
ATOM 699 C CA . PHE A 1 91 ? 7.664 1.129 -18.351 1.00 95.19 91 PHE A CA 1
ATOM 700 C C . PHE A 1 91 ? 6.815 -0.003 -17.755 1.00 95.19 91 PHE A C 1
ATOM 702 O O . PHE A 1 91 ? 6.882 -0.264 -16.553 1.00 95.19 91 PHE A O 1
ATOM 709 N N . VAL A 1 92 ? 6.036 -0.716 -18.576 1.00 96.00 92 VAL A N 1
ATOM 710 C CA . VAL A 1 92 ? 5.309 -1.928 -18.172 1.00 96.00 92 VAL A CA 1
ATOM 711 C C . VAL A 1 92 ? 6.274 -3.113 -18.233 1.00 96.00 92 VAL A C 1
ATOM 713 O O . VAL A 1 92 ? 6.249 -3.931 -19.154 1.00 96.00 92 VAL A O 1
ATOM 716 N N . LEU A 1 93 ? 7.173 -3.175 -17.250 1.00 95.88 93 LEU A N 1
ATOM 717 C CA . LEU A 1 93 ? 8.203 -4.208 -17.144 1.00 95.88 93 LEU A CA 1
ATOM 718 C C . LEU A 1 93 ? 7.713 -5.366 -16.271 1.00 95.88 93 LEU A C 1
ATOM 720 O O . LEU A 1 93 ? 7.412 -5.181 -15.092 1.00 95.88 93 LEU A O 1
ATOM 724 N N . PHE A 1 94 ? 7.679 -6.582 -16.820 1.00 96.44 94 PHE A N 1
ATOM 725 C CA . PHE A 1 94 ? 7.219 -7.788 -16.117 1.00 96.44 94 PHE A CA 1
ATOM 726 C C . PHE A 1 94 ? 8.286 -8.367 -15.170 1.00 96.44 94 PHE A C 1
ATOM 728 O O . PHE A 1 94 ? 8.683 -9.524 -15.279 1.00 96.44 94 PHE A O 1
ATOM 735 N N . ASN A 1 95 ? 8.785 -7.545 -14.249 1.00 97.12 95 ASN A N 1
ATOM 736 C CA . ASN A 1 95 ? 9.724 -7.917 -13.188 1.00 97.12 95 ASN A CA 1
ATOM 737 C C . ASN A 1 95 ? 8.976 -8.246 -11.871 1.00 97.12 95 ASN A C 1
ATOM 739 O O . ASN A 1 95 ? 7.745 -8.338 -11.848 1.00 97.12 95 ASN A O 1
ATOM 743 N N . TYR A 1 96 ? 9.679 -8.409 -10.744 1.00 98.19 96 TYR A N 1
ATOM 744 C CA . TYR A 1 96 ? 9.015 -8.734 -9.471 1.00 98.19 96 TYR A CA 1
ATOM 745 C C . TYR A 1 96 ? 8.072 -7.629 -8.956 1.00 98.19 96 TYR A C 1
ATOM 747 O O . TYR A 1 96 ? 7.149 -7.933 -8.197 1.00 98.19 96 TYR A O 1
ATOM 755 N N . SER A 1 97 ? 8.234 -6.369 -9.388 1.00 98.06 97 SER A N 1
ATOM 756 C CA . SER A 1 97 ? 7.269 -5.309 -9.057 1.00 98.06 97 SER A CA 1
ATOM 757 C C . SER A 1 97 ? 5.920 -5.536 -9.747 1.00 98.06 97 SER A C 1
ATOM 759 O O . SER A 1 97 ? 4.885 -5.290 -9.131 1.00 98.06 97 SER A O 1
ATOM 761 N N . ALA A 1 98 ? 5.910 -6.100 -10.964 1.00 98.06 98 ALA A N 1
ATOM 762 C CA . ALA A 1 98 ? 4.683 -6.465 -11.673 1.00 98.06 98 ALA A CA 1
ATOM 763 C C . ALA A 1 98 ? 3.941 -7.609 -10.972 1.00 98.06 98 ALA A C 1
ATOM 765 O O . ALA A 1 98 ? 2.722 -7.551 -10.822 1.00 98.06 98 ALA A O 1
ATOM 766 N N . VAL A 1 99 ? 4.674 -8.623 -10.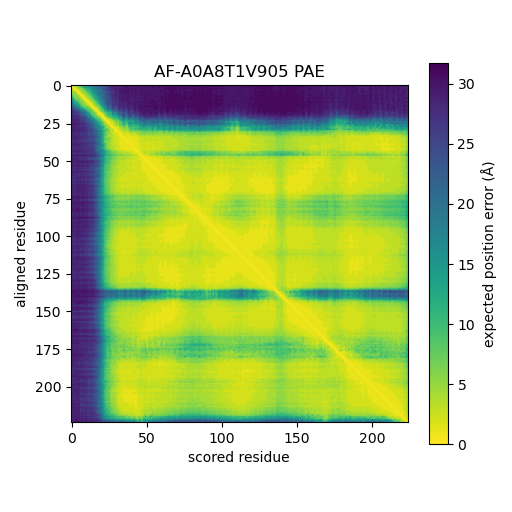492 1.00 98.12 99 VAL A N 1
ATOM 767 C CA . VAL A 1 99 ? 4.095 -9.735 -9.717 1.00 98.12 99 VAL A CA 1
ATOM 768 C C . VAL A 1 99 ? 3.425 -9.202 -8.451 1.00 98.12 99 VAL A C 1
ATOM 770 O O . VAL A 1 99 ? 2.268 -9.520 -8.181 1.00 98.12 99 VAL A O 1
ATOM 773 N N . MET A 1 100 ? 4.124 -8.345 -7.701 1.00 98.06 100 MET A N 1
ATOM 774 C CA . MET A 1 100 ? 3.579 -7.741 -6.488 1.00 98.06 100 MET A CA 1
ATOM 775 C C . MET A 1 100 ? 2.355 -6.864 -6.785 1.00 98.06 100 MET A C 1
ATOM 777 O O . MET A 1 100 ? 1.326 -6.996 -6.124 1.00 98.06 100 MET A O 1
ATOM 781 N N . ALA A 1 101 ? 2.430 -6.009 -7.808 1.00 98.25 101 ALA A N 1
ATOM 782 C CA . ALA A 1 101 ? 1.312 -5.170 -8.223 1.00 98.25 101 ALA A CA 1
ATOM 783 C C . ALA A 1 101 ? 0.087 -6.013 -8.611 1.00 98.25 101 ALA A C 1
ATOM 785 O O . ALA A 1 101 ? -1.019 -5.715 -8.166 1.00 98.25 101 ALA A O 1
ATOM 786 N N . ALA A 1 102 ? 0.271 -7.097 -9.372 1.00 98.19 102 ALA A N 1
ATOM 787 C CA . ALA A 1 102 ? -0.810 -8.003 -9.753 1.00 98.19 102 ALA A CA 1
ATOM 788 C C . ALA A 1 102 ? -1.488 -8.644 -8.533 1.00 98.19 102 ALA A C 1
ATOM 790 O O . ALA A 1 102 ? -2.716 -8.651 -8.460 1.00 98.19 102 ALA A O 1
ATOM 791 N N . VAL A 1 103 ? -0.709 -9.116 -7.551 1.00 97.38 103 VAL A N 1
ATOM 792 C CA . VAL A 1 103 ? -1.250 -9.668 -6.297 1.00 97.38 103 VAL A CA 1
ATOM 793 C C . VAL A 1 103 ? -2.121 -8.638 -5.580 1.00 97.38 103 VAL A C 1
ATOM 795 O O . VAL A 1 103 ? -3.255 -8.950 -5.223 1.00 97.38 103 VAL A O 1
ATOM 798 N N . TYR A 1 104 ? -1.636 -7.405 -5.418 1.00 98.00 104 TYR A N 1
ATOM 799 C CA . TYR A 1 104 ? -2.386 -6.339 -4.750 1.00 98.00 104 TYR A CA 1
ATOM 800 C C . TYR A 1 104 ? -3.658 -5.957 -5.510 1.00 98.00 104 TYR A C 1
ATOM 802 O O . TYR A 1 104 ? -4.724 -5.872 -4.909 1.00 98.00 104 TYR A O 1
ATOM 810 N N . MET A 1 105 ? -3.574 -5.771 -6.831 1.00 98.31 105 MET A N 1
ATOM 811 C CA . MET A 1 105 ? -4.735 -5.424 -7.658 1.00 98.31 105 MET A CA 1
ATOM 812 C C . MET A 1 105 ? -5.833 -6.487 -7.563 1.00 98.31 105 MET A C 1
ATOM 814 O O . MET A 1 105 ? -6.994 -6.153 -7.326 1.00 98.31 105 MET A O 1
ATOM 818 N N . LEU A 1 106 ? -5.467 -7.765 -7.705 1.00 97.44 106 LEU A N 1
ATOM 819 C CA . LEU A 1 106 ? -6.416 -8.875 -7.612 1.00 97.44 106 LEU A CA 1
ATOM 820 C C . LEU A 1 106 ? -7.008 -8.989 -6.205 1.00 97.44 106 LEU A C 1
ATOM 822 O O . LEU A 1 106 ? -8.220 -9.145 -6.069 1.00 97.44 106 LEU A O 1
ATOM 826 N N . TRP A 1 107 ? -6.177 -8.863 -5.165 1.00 95.62 107 TRP A N 1
ATOM 827 C CA . TRP A 1 107 ? -6.628 -8.899 -3.774 1.00 95.62 107 TRP A CA 1
ATOM 828 C C . TRP A 1 107 ? -7.632 -7.786 -3.475 1.00 95.62 107 TRP A C 1
ATOM 830 O O . TRP A 1 107 ? -8.674 -8.031 -2.872 1.00 95.62 107 TRP A O 1
ATOM 840 N N . TYR A 1 108 ? -7.350 -6.564 -3.927 1.00 96.88 108 TYR A N 1
ATOM 841 C CA . TYR A 1 108 ? -8.183 -5.397 -3.647 1.00 96.88 108 TYR A CA 1
ATOM 842 C C . TYR A 1 108 ? -9.546 -5.518 -4.315 1.00 96.88 108 TYR A C 1
ATOM 844 O O . TYR A 1 108 ? -10.565 -5.348 -3.647 1.00 96.88 108 TYR A O 1
ATOM 852 N N . VAL A 1 109 ? -9.575 -5.874 -5.602 1.00 97.44 109 VAL A N 1
ATOM 853 C CA . VAL A 1 109 ? -10.826 -6.079 -6.346 1.00 97.44 109 VAL A CA 1
ATOM 854 C C . VAL A 1 109 ? -11.640 -7.234 -5.758 1.00 97.44 109 VAL A C 1
ATOM 856 O O . VAL A 1 109 ? -12.862 -7.124 -5.667 1.00 97.44 109 VAL A O 1
ATOM 859 N N . ALA A 1 110 ? -10.983 -8.316 -5.324 1.00 95.56 110 ALA A N 1
ATOM 860 C CA . ALA A 1 110 ? -11.651 -9.442 -4.673 1.00 95.56 110 ALA A CA 1
ATOM 861 C C . ALA A 1 110 ? -12.267 -9.067 -3.315 1.00 95.56 110 ALA A C 1
ATOM 863 O O . ALA A 1 110 ? -13.301 -9.619 -2.946 1.00 95.56 110 ALA A O 1
ATOM 864 N N . LEU A 1 111 ? -11.654 -8.133 -2.582 1.00 94.31 111 LEU A N 1
ATOM 865 C CA . LEU A 1 111 ? -12.132 -7.690 -1.272 1.00 94.31 111 LEU A CA 1
ATOM 866 C C . LEU A 1 111 ? -13.319 -6.719 -1.372 1.00 94.31 111 LEU A C 1
ATOM 868 O O . LEU A 1 111 ? -14.268 -6.805 -0.595 1.00 94.31 111 LEU A O 1
ATOM 872 N N . ASP A 1 112 ? -13.275 -5.785 -2.321 1.00 96.25 112 ASP A 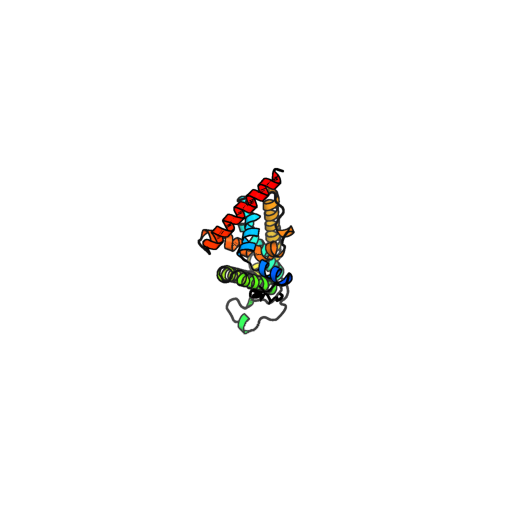N 1
ATOM 873 C CA . ASP A 1 112 ? -14.379 -4.875 -2.618 1.00 96.25 112 ASP A CA 1
ATOM 874 C C . ASP A 1 112 ? -14.270 -4.369 -4.058 1.00 96.25 112 ASP A C 1
ATOM 876 O O . ASP A 1 112 ? -13.310 -3.692 -4.406 1.00 96.25 112 ASP A O 1
ATOM 880 N N . VAL A 1 113 ? -15.265 -4.638 -4.904 1.00 96.31 113 VAL A N 1
ATOM 881 C CA . VAL A 1 113 ? -15.152 -4.333 -6.341 1.00 96.31 113 VAL A CA 1
ATOM 882 C C . VAL A 1 113 ? -14.928 -2.842 -6.614 1.00 96.31 113 VAL A C 1
ATOM 884 O O . VAL A 1 113 ? -14.111 -2.507 -7.465 1.00 96.31 113 VAL A O 1
ATOM 887 N N . TYR A 1 114 ? -15.604 -1.927 -5.913 1.00 96.81 114 TYR A N 1
ATOM 888 C CA . TYR A 1 114 ? -15.539 -0.498 -6.246 1.00 96.81 114 TYR A CA 1
ATOM 889 C C . TYR A 1 114 ? -14.303 0.186 -5.657 1.00 96.81 114 TYR A C 1
ATOM 891 O O . TYR A 1 114 ? -13.479 0.718 -6.403 1.00 96.81 114 TYR A O 1
ATOM 899 N N . ALA A 1 115 ? -14.138 0.155 -4.333 1.00 97.19 115 ALA A N 1
ATOM 900 C CA . ALA A 1 115 ? -12.965 0.736 -3.689 1.00 97.19 115 ALA A CA 1
ATOM 901 C C . ALA A 1 115 ? -11.697 -0.043 -4.061 1.00 97.19 115 ALA A C 1
ATOM 903 O O . ALA A 1 115 ? -10.633 0.550 -4.216 1.00 97.19 115 ALA A O 1
ATOM 904 N N . GLY A 1 116 ? -11.813 -1.354 -4.273 1.00 97.50 116 GLY A N 1
ATOM 905 C CA . GLY A 1 116 ? -10.706 -2.190 -4.706 1.00 97.50 116 GLY A CA 1
ATOM 906 C C . GLY A 1 116 ? -10.285 -1.929 -6.144 1.00 97.50 116 GLY A C 1
ATOM 907 O O . GLY A 1 116 ? -9.089 -1.928 -6.408 1.00 97.50 116 GLY A O 1
ATOM 908 N N . SER A 1 117 ? -11.212 -1.609 -7.056 1.00 98.25 117 SER A N 1
ATOM 909 C CA . SER A 1 117 ? -10.846 -1.150 -8.408 1.00 98.25 117 SER A CA 1
ATOM 910 C C . SER A 1 117 ? -10.120 0.194 -8.378 1.00 98.25 117 SER A C 1
ATOM 912 O O . SER A 1 117 ? -9.142 0.377 -9.101 1.00 98.25 117 SER A O 1
ATOM 914 N N . LEU A 1 118 ? -10.541 1.123 -7.511 1.00 98.25 118 LEU A N 1
ATOM 915 C CA . LEU A 1 118 ? -9.813 2.377 -7.298 1.00 98.25 118 LEU A CA 1
ATOM 916 C C . LEU A 1 118 ? -8.406 2.113 -6.741 1.00 98.25 118 LEU A C 1
ATOM 918 O O . LEU A 1 118 ? -7.425 2.633 -7.270 1.00 98.25 118 LEU A O 1
ATOM 922 N N . GLY A 1 119 ? -8.293 1.269 -5.713 1.00 98.12 119 GLY A N 1
ATOM 923 C CA . GLY A 1 119 ? -7.006 0.848 -5.163 1.00 98.12 119 GLY A CA 1
ATOM 924 C C . GLY A 1 119 ? -6.122 0.175 -6.215 1.00 98.12 119 GLY A C 1
ATOM 925 O O . GLY A 1 119 ? -4.943 0.500 -6.320 1.00 98.12 119 GLY A O 1
ATOM 926 N N . ALA A 1 120 ? -6.691 -0.701 -7.044 1.00 98.38 120 ALA A N 1
ATOM 927 C CA . ALA A 1 120 ? -5.986 -1.369 -8.129 1.00 98.38 120 ALA A CA 1
ATOM 928 C C . ALA A 1 120 ? -5.476 -0.377 -9.184 1.00 98.38 120 ALA A C 1
ATOM 930 O O . ALA A 1 120 ? -4.341 -0.504 -9.635 1.00 98.38 120 ALA A O 1
ATOM 931 N N . ALA A 1 121 ? -6.253 0.656 -9.522 1.00 98.38 121 ALA A N 1
ATOM 932 C CA . ALA A 1 121 ? -5.808 1.722 -10.417 1.00 98.38 121 ALA A CA 1
ATOM 933 C C . ALA A 1 121 ? -4.624 2.516 -9.831 1.00 98.38 121 ALA A C 1
ATOM 935 O O . ALA A 1 121 ? -3.658 2.796 -10.541 1.00 98.38 121 ALA A O 1
ATOM 936 N N . ILE A 1 122 ? -4.649 2.825 -8.527 1.00 98.44 122 ILE A N 1
ATOM 937 C CA . ILE A 1 122 ? -3.531 3.489 -7.832 1.00 98.44 122 ILE A CA 1
ATOM 938 C C . ILE A 1 122 ? -2.287 2.586 -7.815 1.00 98.44 122 ILE A C 1
ATOM 940 O O . ILE A 1 122 ? -1.172 3.062 -8.039 1.00 98.44 122 ILE A O 1
ATOM 944 N N . VAL A 1 123 ? -2.463 1.279 -7.594 1.00 98.62 123 VAL A N 1
ATOM 945 C CA . VAL A 1 123 ? -1.380 0.286 -7.655 1.00 98.62 123 VAL A CA 1
ATOM 946 C C . VAL A 1 123 ? -0.787 0.205 -9.062 1.00 98.62 123 VAL A C 1
ATOM 948 O O . VAL A 1 123 ? 0.433 0.256 -9.196 1.00 98.62 123 VAL A O 1
ATOM 951 N N . ALA A 1 124 ? -1.618 0.141 -10.105 1.00 98.06 124 ALA A N 1
ATOM 952 C CA . ALA A 1 124 ? -1.171 0.118 -11.496 1.00 98.06 124 ALA A CA 1
ATOM 953 C C . ALA A 1 124 ? -0.369 1.379 -11.854 1.00 98.06 124 ALA A C 1
ATOM 955 O O . ALA A 1 124 ? 0.724 1.283 -12.413 1.00 98.06 124 ALA A O 1
ATOM 956 N N . LEU A 1 125 ? -0.867 2.557 -11.461 1.00 97.94 125 LEU A N 1
ATOM 957 C CA . LEU A 1 125 ? -0.162 3.824 -11.647 1.00 97.94 125 LEU A CA 1
ATOM 958 C C . LEU A 1 125 ? 1.181 3.833 -10.908 1.00 97.94 125 LEU A C 1
ATOM 960 O O . LEU A 1 125 ? 2.191 4.253 -11.472 1.00 97.94 125 LEU A O 1
ATOM 964 N N . SER A 1 126 ? 1.205 3.345 -9.666 1.00 98.25 126 SER A N 1
ATOM 965 C CA . SER A 1 126 ? 2.424 3.239 -8.858 1.00 98.25 126 SER A CA 1
ATOM 966 C C . SER A 1 126 ? 3.444 2.310 -9.511 1.00 98.25 126 SER A C 1
ATOM 968 O O . SER A 1 126 ? 4.612 2.668 -9.608 1.00 98.25 126 SER A O 1
ATOM 970 N N . PHE A 1 127 ? 3.007 1.153 -10.011 1.00 98.31 127 PHE A N 1
ATOM 971 C CA . PHE A 1 127 ? 3.845 0.181 -10.712 1.00 98.31 127 PHE A CA 1
ATOM 972 C C . PHE A 1 127 ? 4.520 0.775 -11.958 1.00 98.31 127 PHE A C 1
ATOM 974 O O . PHE A 1 127 ? 5.739 0.672 -12.102 1.00 98.31 127 PHE A O 1
ATOM 981 N N . VAL A 1 128 ? 3.760 1.446 -12.828 1.00 96.88 128 VAL A N 1
ATOM 982 C CA . VAL A 1 128 ? 4.330 2.115 -14.012 1.00 96.88 128 VAL A CA 1
ATOM 983 C C . VAL A 1 128 ? 5.284 3.234 -13.582 1.00 96.88 128 VAL A C 1
ATOM 985 O O . VAL A 1 128 ? 6.389 3.353 -14.108 1.00 96.88 128 VAL A O 1
ATOM 988 N N . SER A 1 129 ? 4.898 4.008 -12.565 1.00 95.69 129 SER A N 1
ATOM 989 C CA . SER A 1 129 ? 5.677 5.145 -12.062 1.00 95.69 129 SER A CA 1
ATOM 990 C C . SER A 1 129 ? 7.017 4.731 -11.447 1.00 95.69 129 SER A C 1
ATOM 992 O O . SER A 1 129 ? 8.019 5.411 -11.666 1.00 95.69 129 SER A O 1
ATOM 994 N N . VAL A 1 130 ? 7.086 3.618 -10.704 1.00 96.50 130 VAL A N 1
ATOM 995 C CA . VAL A 1 130 ? 8.363 3.148 -10.142 1.00 96.50 130 VAL A CA 1
ATOM 996 C C . VAL A 1 130 ? 9.310 2.637 -11.224 1.00 96.50 130 VAL A C 1
ATOM 998 O O . VAL A 1 130 ? 10.500 2.929 -11.153 1.00 96.50 130 VAL A O 1
ATOM 1001 N N . ASN A 1 131 ? 8.808 1.949 -12.254 1.00 95.81 131 ASN A N 1
ATOM 1002 C CA . ASN A 1 131 ? 9.641 1.500 -13.374 1.00 95.81 131 ASN A CA 1
ATOM 1003 C C . ASN A 1 131 ? 10.131 2.693 -14.208 1.00 95.81 131 ASN A C 1
ATOM 1005 O O . ASN A 1 131 ? 11.317 2.764 -14.525 1.00 95.81 131 ASN A O 1
ATOM 1009 N N . PHE A 1 132 ? 9.274 3.690 -14.451 1.00 93.62 132 PHE A N 1
ATOM 1010 C CA . PHE A 1 132 ? 9.689 4.980 -15.009 1.00 93.62 132 PHE A CA 1
ATOM 1011 C C . PHE A 1 132 ? 10.808 5.626 -14.182 1.00 93.62 132 PHE A C 1
ATOM 1013 O O . PHE A 1 132 ? 11.820 6.063 -14.725 1.00 93.62 132 PHE A O 1
ATOM 1020 N N . PHE A 1 133 ? 10.673 5.652 -12.856 1.00 92.31 133 PHE A N 1
ATOM 1021 C CA . PHE A 1 133 ? 11.671 6.268 -11.986 1.00 92.31 133 PHE A CA 1
ATOM 1022 C C . PHE A 1 133 ? 13.012 5.513 -11.971 1.00 92.31 133 PHE A C 1
ATOM 1024 O O . PHE A 1 133 ? 14.065 6.144 -11.883 1.00 92.31 133 PHE A O 1
ATOM 1031 N N . VAL A 1 134 ? 12.997 4.182 -12.100 1.00 92.62 134 VAL A N 1
ATOM 1032 C CA . VAL A 1 134 ? 14.219 3.374 -12.255 1.00 92.62 134 VAL A CA 1
ATOM 1033 C C . VAL A 1 134 ? 14.920 3.674 -13.581 1.00 92.62 134 VAL A C 1
ATOM 1035 O O . VAL A 1 134 ? 16.139 3.834 -13.591 1.00 92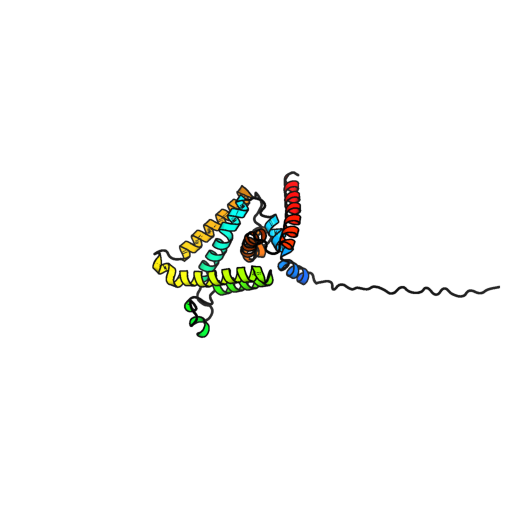.62 134 VAL A O 1
ATOM 1038 N N . VAL A 1 135 ? 14.171 3.765 -14.683 1.00 87.56 135 VAL A N 1
ATOM 1039 C CA . VAL A 1 135 ? 14.733 3.927 -16.036 1.00 87.56 135 VAL A CA 1
ATOM 1040 C C . VAL A 1 135 ? 15.163 5.373 -16.319 1.00 87.56 135 VAL A C 1
ATOM 1042 O O . VAL A 1 135 ? 16.258 5.608 -16.835 1.00 87.56 135 VAL A O 1
ATOM 1045 N N . GLU A 1 136 ? 14.332 6.350 -15.954 1.00 85.00 136 GLU A N 1
ATOM 1046 C CA . GLU A 1 136 ? 14.530 7.768 -16.286 1.00 85.00 136 GLU A CA 1
ATOM 1047 C C . GLU A 1 136 ? 14.851 8.642 -15.070 1.00 85.00 136 GLU A C 1
ATOM 1049 O O . GLU A 1 136 ? 15.679 9.553 -15.148 1.00 85.00 136 GLU A O 1
ATOM 1054 N N . GLY A 1 137 ? 14.245 8.357 -13.916 1.00 71.25 137 GLY A N 1
ATOM 1055 C CA . GLY A 1 137 ? 14.355 9.197 -12.717 1.00 71.25 137 GLY A CA 1
ATOM 1056 C C . GLY A 1 137 ? 15.779 9.338 -12.175 1.00 71.25 137 GLY A C 1
ATOM 1057 O O . GLY A 1 137 ? 16.181 10.434 -11.775 1.00 71.25 137 GLY A O 1
ATOM 1058 N N . ALA A 1 138 ? 16.580 8.270 -12.241 1.00 64.56 138 ALA A N 1
ATOM 1059 C CA . ALA A 1 138 ? 17.985 8.298 -11.826 1.00 64.56 138 ALA A CA 1
ATOM 1060 C C . ALA A 1 138 ? 18.828 9.316 -12.622 1.00 64.56 138 ALA A C 1
ATOM 1062 O O . ALA A 1 138 ? 19.776 9.887 -12.081 1.00 64.56 138 ALA A O 1
ATOM 1063 N N . LYS A 1 139 ? 18.468 9.586 -13.886 1.00 68.00 139 LYS A N 1
ATOM 1064 C CA . LYS A 1 139 ? 19.179 10.542 -14.750 1.00 68.00 139 LYS A CA 1
ATOM 1065 C C . LYS A 1 139 ? 18.864 11.992 -14.382 1.00 68.00 139 LYS A C 1
ATOM 1067 O O . LYS A 1 139 ? 19.721 12.857 -14.522 1.00 68.00 139 LYS A O 1
ATOM 1072 N N . ALA A 1 140 ? 17.647 12.261 -13.912 1.00 69.00 140 ALA A N 1
ATOM 1073 C CA . ALA A 1 140 ? 17.162 13.621 -13.713 1.00 69.00 140 ALA A CA 1
ATOM 1074 C C . ALA A 1 140 ? 17.671 14.262 -12.411 1.00 69.00 140 ALA A C 1
ATOM 1076 O O . ALA A 1 140 ? 17.897 15.468 -12.375 1.00 69.00 140 ALA A O 1
ATOM 1077 N N . TRP A 1 141 ? 17.780 13.492 -11.321 1.00 67.94 141 TRP A N 1
ATOM 1078 C CA . TRP A 1 141 ? 17.982 14.050 -9.969 1.00 67.94 141 TRP A CA 1
ATOM 1079 C C . TRP A 1 141 ? 19.376 13.771 -9.392 1.00 67.94 141 TRP A C 1
ATOM 1081 O O . TRP A 1 141 ? 19.669 14.178 -8.272 1.00 67.94 141 TRP A O 1
ATOM 1091 N N . GLY A 1 142 ? 20.238 13.061 -10.130 1.00 77.88 142 GLY A N 1
ATOM 1092 C CA . GLY A 1 142 ? 21.603 12.732 -9.694 1.00 77.88 142 GLY A CA 1
ATOM 1093 C C . GLY A 1 142 ? 21.676 11.805 -8.472 1.00 77.88 142 GLY A C 1
ATOM 1094 O O . GLY A 1 142 ? 22.755 11.595 -7.925 1.00 77.88 142 GLY A O 1
ATOM 1095 N N . VAL A 1 143 ? 20.543 11.243 -8.041 1.00 81.12 143 VAL A N 1
ATOM 1096 C CA . VAL A 1 143 ? 20.439 10.300 -6.925 1.00 81.12 143 VAL A CA 1
ATOM 1097 C C . VAL A 1 143 ? 19.912 8.979 -7.460 1.00 81.12 143 VAL A C 1
ATOM 1099 O O . VAL A 1 143 ? 18.874 8.921 -8.116 1.00 81.12 143 VAL A O 1
ATOM 1102 N N . HIS A 1 144 ? 20.620 7.894 -7.157 1.00 88.44 144 HIS A N 1
ATOM 1103 C CA . HIS A 1 144 ? 20.209 6.559 -7.570 1.00 88.44 144 HIS A CA 1
ATOM 1104 C C . HIS A 1 144 ? 18.925 6.148 -6.830 1.00 88.44 144 HIS A C 1
ATOM 1106 O O . HIS A 1 144 ? 18.902 6.116 -5.597 1.00 88.44 144 HIS A O 1
ATOM 1112 N N . SER A 1 145 ? 17.877 5.790 -7.577 1.00 91.38 145 SER A N 1
ATOM 1113 C CA . SER A 1 145 ? 16.513 5.532 -7.084 1.00 91.38 145 SER A CA 1
ATOM 1114 C C . SER A 1 145 ? 16.435 4.519 -5.935 1.00 91.38 145 SER A C 1
ATOM 1116 O O . SER A 1 145 ? 15.643 4.712 -5.016 1.00 91.38 145 SER A O 1
ATOM 1118 N N . MET A 1 146 ? 17.309 3.507 -5.905 1.00 93.25 146 MET A N 1
ATOM 1119 C CA . MET A 1 146 ? 17.420 2.579 -4.767 1.00 93.25 146 MET A CA 1
ATOM 1120 C C . MET A 1 146 ? 17.693 3.282 -3.423 1.00 93.25 146 MET A C 1
ATOM 1122 O O . MET A 1 146 ? 17.117 2.899 -2.409 1.00 93.25 146 MET A O 1
ATOM 1126 N N . HIS A 1 147 ? 18.523 4.334 -3.38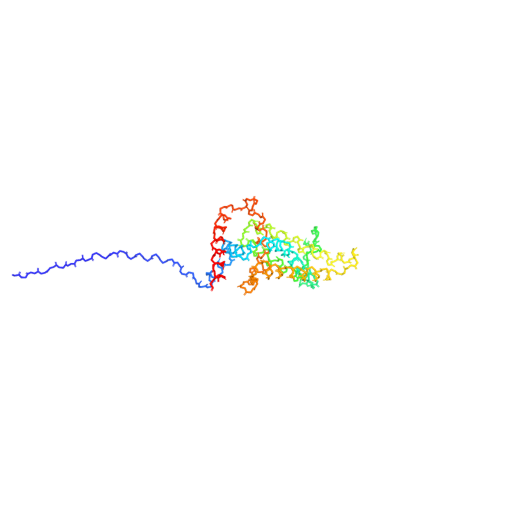6 1.00 92.50 147 HIS A N 1
ATOM 1127 C CA . HIS A 1 147 ? 18.781 5.074 -2.142 1.00 92.50 147 HIS A CA 1
ATOM 1128 C C . HIS A 1 147 ? 17.524 5.796 -1.661 1.00 92.50 147 HIS A C 1
ATOM 1130 O O . HIS A 1 147 ? 17.228 5.791 -0.466 1.00 92.50 147 HIS A O 1
ATOM 1136 N N . VAL A 1 148 ? 16.759 6.372 -2.595 1.00 92.75 148 VAL A N 1
ATOM 1137 C CA . VAL A 1 148 ? 15.464 6.999 -2.298 1.00 92.75 148 VAL A CA 1
ATOM 1138 C C . VAL A 1 148 ? 14.502 5.949 -1.744 1.00 92.75 148 VAL A C 1
ATOM 1140 O O . VAL A 1 148 ? 13.911 6.162 -0.687 1.00 92.75 148 VAL A O 1
ATOM 1143 N N . ALA A 1 149 ? 14.404 4.793 -2.409 1.00 95.62 149 ALA A N 1
ATOM 1144 C CA . ALA A 1 149 ? 13.524 3.701 -2.013 1.00 95.62 149 ALA A CA 1
ATOM 1145 C C . ALA A 1 149 ? 13.829 3.215 -0.591 1.00 95.62 149 ALA A C 1
ATOM 1147 O O . ALA A 1 149 ? 12.944 3.219 0.258 1.00 95.62 149 ALA A O 1
ATOM 1148 N N . LEU A 1 150 ? 15.088 2.870 -0.307 1.00 97.12 150 LEU A N 1
ATOM 1149 C CA . LEU A 1 150 ? 15.514 2.374 1.004 1.00 97.12 150 LEU A CA 1
ATOM 1150 C C . LEU A 1 150 ? 15.326 3.419 2.109 1.00 97.12 150 LEU A C 1
ATOM 1152 O O . LEU A 1 150 ? 14.867 3.073 3.196 1.00 97.12 150 LEU A O 1
ATOM 1156 N N . THR A 1 151 ? 15.628 4.691 1.830 1.00 96.44 151 THR A N 1
ATOM 1157 C CA . THR A 1 151 ? 15.459 5.782 2.804 1.00 96.44 151 THR A CA 1
ATOM 1158 C C . THR A 1 151 ? 13.990 5.963 3.172 1.00 96.44 151 THR A C 1
ATOM 1160 O O . THR A 1 151 ? 13.652 5.969 4.355 1.00 96.44 151 THR A O 1
ATOM 1163 N N . VAL A 1 152 ? 13.103 6.059 2.175 1.00 97.38 152 VAL A N 1
ATOM 1164 C CA . VAL A 1 152 ? 11.658 6.199 2.404 1.00 97.38 152 VAL A CA 1
ATOM 1165 C C . VAL A 1 152 ? 11.106 4.964 3.113 1.00 97.38 152 VAL A C 1
ATOM 1167 O O . VAL A 1 152 ? 10.370 5.107 4.086 1.00 97.38 152 VAL A O 1
ATOM 1170 N N . HIS A 1 153 ? 11.496 3.764 2.674 1.00 98.06 153 HIS A N 1
ATOM 1171 C CA . HIS A 1 153 ? 11.019 2.509 3.249 1.00 98.06 153 HIS A CA 1
ATOM 1172 C C . HIS A 1 153 ? 11.391 2.392 4.731 1.00 98.06 153 HIS A C 1
ATOM 1174 O O . HIS A 1 153 ? 10.528 2.145 5.573 1.00 98.06 153 HIS A O 1
ATOM 1180 N N . ALA A 1 154 ? 12.665 2.624 5.066 1.00 98.31 154 ALA A N 1
ATOM 1181 C CA . ALA A 1 154 ? 13.149 2.554 6.439 1.00 98.31 154 ALA A CA 1
ATOM 1182 C C . ALA A 1 154 ? 12.513 3.636 7.322 1.00 98.31 154 ALA A C 1
ATOM 1184 O O . ALA A 1 154 ? 12.012 3.324 8.402 1.00 98.31 154 ALA A O 1
ATOM 1185 N N . ALA A 1 155 ? 12.480 4.891 6.861 1.00 98.50 155 ALA A N 1
ATOM 1186 C CA . ALA A 1 155 ? 11.893 5.992 7.621 1.00 98.50 155 ALA A CA 1
ATOM 1187 C C . ALA A 1 155 ? 10.402 5.758 7.910 1.00 98.50 155 ALA A C 1
ATOM 1189 O O . ALA A 1 155 ? 9.962 5.923 9.048 1.00 98.50 155 ALA A O 1
ATOM 1190 N N . ALA A 1 156 ? 9.634 5.317 6.911 1.00 98.12 156 ALA A N 1
ATOM 1191 C CA . ALA A 1 156 ? 8.209 5.060 7.067 1.00 98.12 156 ALA A CA 1
ATOM 1192 C C . ALA A 1 156 ? 7.931 3.895 8.035 1.00 98.12 156 ALA A C 1
ATOM 1194 O O . ALA A 1 156 ? 7.053 4.014 8.888 1.00 98.12 156 ALA A O 1
ATOM 1195 N N . TRP A 1 157 ? 8.706 2.805 7.985 1.00 97.25 157 TRP A N 1
ATOM 1196 C CA . TRP A 1 157 ? 8.590 1.719 8.969 1.00 97.25 157 TRP A CA 1
ATOM 1197 C C . TRP A 1 157 ? 8.972 2.151 10.387 1.00 97.25 157 TRP A C 1
ATOM 1199 O O . TRP A 1 157 ? 8.286 1.787 11.341 1.00 97.25 157 TRP A O 1
ATOM 1209 N N . ILE A 1 158 ? 10.035 2.946 10.547 1.00 97.56 158 ILE A N 1
ATOM 1210 C CA . ILE A 1 158 ? 10.417 3.494 11.857 1.00 97.56 158 ILE A CA 1
ATOM 1211 C C . ILE A 1 158 ? 9.263 4.318 12.435 1.00 97.56 158 ILE A C 1
ATOM 1213 O O . ILE A 1 158 ? 8.891 4.122 13.592 1.00 97.56 158 ILE A O 1
ATOM 1217 N N . LEU A 1 159 ? 8.653 5.190 11.627 1.00 97.44 159 LEU A N 1
ATOM 1218 C CA . LEU A 1 159 ? 7.500 5.981 12.051 1.00 97.44 159 LEU A CA 1
ATOM 1219 C C . LEU A 1 159 ? 6.304 5.098 12.428 1.00 97.44 159 LEU A C 1
ATOM 1221 O O . LEU A 1 159 ? 5.716 5.337 13.478 1.00 97.44 159 LEU A O 1
ATOM 1225 N N . GLN A 1 160 ? 5.990 4.049 11.660 1.00 94.88 160 GLN A N 1
ATOM 1226 C CA . GLN A 1 160 ? 4.940 3.071 12.001 1.00 94.88 160 GLN A CA 1
ATOM 1227 C C . GLN A 1 160 ? 5.180 2.413 13.367 1.00 94.88 160 GLN A C 1
ATOM 1229 O O . GLN A 1 160 ? 4.276 2.327 14.201 1.00 94.88 160 GLN A O 1
ATOM 1234 N N . PHE A 1 161 ? 6.414 1.974 13.637 1.00 94.88 161 PHE A N 1
ATOM 1235 C CA . PHE A 1 161 ? 6.755 1.374 14.927 1.00 94.88 161 PHE A CA 1
ATOM 1236 C C . PHE A 1 161 ? 6.688 2.383 16.076 1.00 94.88 161 PHE A C 1
ATOM 1238 O O . PHE A 1 161 ? 6.229 2.025 17.161 1.00 94.88 161 PHE A O 1
ATOM 1245 N N . ILE A 1 162 ? 7.081 3.641 15.850 1.00 95.25 162 ILE A N 1
ATOM 1246 C CA . ILE A 1 162 ? 6.888 4.730 16.821 1.00 95.25 162 ILE A CA 1
ATOM 1247 C C . ILE A 1 162 ? 5.391 4.959 17.071 1.00 95.25 162 ILE A C 1
ATOM 1249 O O . ILE A 1 162 ? 4.978 5.050 18.227 1.00 95.25 162 ILE A O 1
ATOM 1253 N N . GLY A 1 163 ? 4.581 4.990 16.011 1.00 94.62 163 GLY A N 1
ATOM 1254 C CA . GLY A 1 163 ? 3.120 5.054 16.049 1.00 94.62 163 GLY A CA 1
ATOM 1255 C C . GLY A 1 163 ? 2.525 4.044 17.029 1.00 94.62 163 GLY A C 1
ATOM 1256 O O . GLY A 1 163 ? 1.911 4.405 18.040 1.00 94.62 163 GLY A O 1
ATOM 1257 N N . HIS A 1 164 ? 2.803 2.767 16.782 1.00 92.81 164 HIS A N 1
ATOM 1258 C CA . HIS A 1 164 ? 2.315 1.670 17.608 1.00 92.81 164 HIS A CA 1
ATOM 1259 C C . HIS A 1 164 ? 2.913 1.643 19.024 1.00 92.81 164 HIS A C 1
ATOM 1261 O O . HIS A 1 164 ? 2.196 1.438 20.006 1.00 92.81 164 HIS A O 1
ATOM 1267 N N . GLY A 1 165 ? 4.225 1.840 19.156 1.00 91.62 165 GLY A N 1
ATOM 1268 C CA . GLY A 1 165 ? 4.927 1.711 20.432 1.00 91.62 165 GLY A CA 1
ATOM 1269 C C . GLY A 1 165 ? 4.655 2.867 21.393 1.00 91.62 165 GLY A C 1
ATOM 1270 O O . GLY A 1 165 ? 4.336 2.641 22.560 1.00 91.62 165 GLY A O 1
ATOM 1271 N N . VAL A 1 166 ? 4.764 4.105 20.905 1.00 93.19 166 VAL A N 1
ATOM 1272 C CA . VAL A 1 166 ? 4.692 5.318 21.733 1.00 93.19 166 VAL A CA 1
ATOM 1273 C C . VAL A 1 166 ? 3.253 5.799 21.894 1.00 93.19 166 VAL A C 1
ATOM 1275 O O . VAL A 1 166 ? 2.831 6.095 23.015 1.00 93.19 166 VAL A O 1
ATOM 1278 N N . PHE A 1 167 ? 2.493 5.872 20.797 1.00 92.25 167 PHE A N 1
ATOM 1279 C CA . PHE A 1 167 ? 1.166 6.491 20.802 1.00 92.25 167 PHE A CA 1
ATOM 1280 C C . PHE A 1 167 ? 0.045 5.480 21.061 1.00 92.25 167 PHE A C 1
ATOM 1282 O O . PHE A 1 167 ? -0.775 5.698 21.955 1.00 92.25 167 PHE A O 1
ATOM 1289 N N . GLU A 1 168 ? 0.018 4.360 20.333 1.00 88.88 168 GLU A N 1
ATOM 1290 C CA . GLU A 1 168 ? -1.011 3.320 20.511 1.00 88.88 168 GLU A CA 1
ATOM 1291 C C . GLU A 1 168 ? -0.762 2.468 21.771 1.00 88.88 168 GLU A C 1
ATOM 1293 O O . GLU A 1 168 ? -1.696 1.961 22.401 1.00 88.88 168 GLU A O 1
ATOM 1298 N N . ARG A 1 169 ? 0.511 2.307 22.163 1.00 88.88 169 ARG A N 1
ATOM 1299 C CA . ARG A 1 169 ? 0.960 1.380 23.219 1.00 88.88 169 ARG A CA 1
ATOM 1300 C C . ARG A 1 169 ? 0.339 -0.007 23.036 1.00 88.88 169 ARG A C 1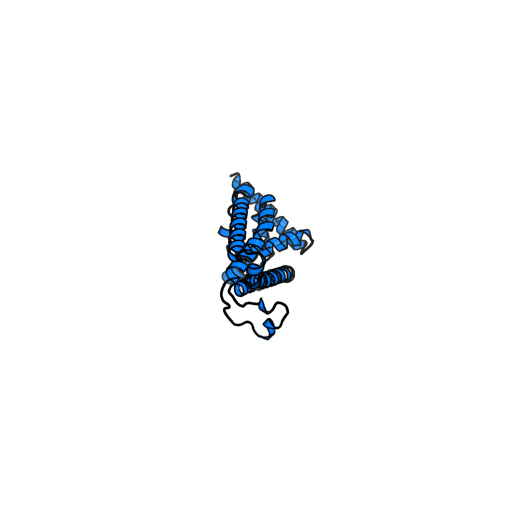
ATOM 1302 O O . ARG A 1 169 ? -0.251 -0.587 23.958 1.00 88.88 169 ARG A O 1
ATOM 1309 N N . ARG A 1 170 ? 0.413 -0.500 21.802 1.00 85.31 170 ARG A N 1
ATOM 1310 C CA . ARG A 1 170 ? -0.097 -1.799 21.362 1.00 85.31 170 ARG A CA 1
ATOM 1311 C C . ARG A 1 170 ? 0.873 -2.369 20.339 1.00 85.31 170 ARG A C 1
ATOM 1313 O O . ARG A 1 170 ? 1.440 -1.624 19.546 1.00 85.31 170 ARG A O 1
ATOM 1320 N N . LYS A 1 171 ? 1.068 -3.689 20.357 1.00 86.62 171 LYS A N 1
ATOM 1321 C CA . LYS A 1 171 ? 1.881 -4.353 19.335 1.00 86.62 171 LYS A CA 1
ATOM 1322 C C . LYS A 1 171 ? 1.257 -4.132 17.946 1.00 86.62 171 LYS A C 1
ATOM 1324 O O . LYS A 1 171 ? 0.028 -4.163 17.843 1.00 86.62 171 LYS A O 1
ATOM 1329 N N . PRO A 1 172 ? 2.074 -3.925 16.900 1.00 84.81 172 PRO A N 1
ATOM 1330 C CA . PRO A 1 172 ? 1.580 -3.841 15.534 1.00 84.81 172 PRO A CA 1
ATOM 1331 C C . PRO A 1 172 ? 0.794 -5.091 15.140 1.00 84.81 172 PRO A C 1
ATOM 1333 O O . PRO A 1 172 ? 1.196 -6.205 15.484 1.00 84.81 172 PRO A O 1
ATOM 1336 N N . ALA A 1 173 ? -0.250 -4.911 14.328 1.00 82.44 173 ALA A N 1
ATOM 1337 C CA . ALA A 1 173 ? -1.018 -6.018 13.752 1.00 82.44 173 ALA A CA 1
ATOM 1338 C C . ALA A 1 173 ? -0.153 -6.973 12.904 1.00 82.44 173 ALA A C 1
ATOM 1340 O O . ALA A 1 173 ? -0.545 -8.112 12.676 1.00 82.44 173 ALA A O 1
ATOM 1341 N N . LEU A 1 174 ? 1.049 -6.543 12.494 1.00 82.62 174 LEU A N 1
ATOM 1342 C CA . LEU A 1 174 ? 2.060 -7.370 11.828 1.00 82.62 174 LEU A CA 1
ATOM 1343 C C . LEU A 1 174 ? 2.344 -8.689 12.559 1.00 82.62 174 LEU A C 1
ATOM 1345 O O . LEU A 1 174 ? 2.596 -9.698 11.911 1.00 82.62 174 LEU A O 1
ATOM 1349 N N . PHE A 1 175 ? 2.282 -8.692 13.892 1.00 81.62 175 PHE A N 1
ATOM 1350 C CA . PHE A 1 175 ? 2.532 -9.894 14.690 1.00 81.62 175 PHE A CA 1
ATOM 1351 C C . PHE A 1 175 ? 1.301 -10.795 14.852 1.00 81.62 175 PHE A C 1
ATOM 1353 O O . PHE A 1 175 ? 1.449 -11.931 15.293 1.00 81.62 175 PHE A O 1
ATOM 1360 N N . ASP A 1 176 ? 0.117 -10.308 14.475 1.00 79.50 176 ASP A N 1
ATOM 1361 C CA . ASP A 1 176 ? -1.153 -11.023 14.616 1.00 79.50 176 ASP A CA 1
ATOM 1362 C C . ASP A 1 176 ? -1.694 -11.514 13.258 1.00 79.50 176 ASP A C 1
ATOM 1364 O O . ASP A 1 176 ? -2.311 -12.575 13.180 1.00 79.50 176 ASP A O 1
ATOM 1368 N N . SER A 1 177 ? -1.465 -10.759 12.174 1.00 82.19 177 SER A N 1
ATOM 1369 C CA . SER A 1 177 ? -1.976 -11.048 10.827 1.00 82.19 177 SER A CA 1
ATOM 1370 C C . SER A 1 177 ? -1.100 -10.415 9.733 1.00 82.19 177 SER A C 1
ATOM 1372 O O . SER A 1 177 ? -1.220 -9.229 9.417 1.00 82.19 177 SER A O 1
ATOM 1374 N N . LEU A 1 178 ? -0.201 -11.212 9.140 1.00 80.69 178 LEU A N 1
ATOM 1375 C CA . LEU A 1 178 ? 0.772 -10.739 8.141 1.00 80.69 178 LEU A CA 1
ATOM 1376 C C . LEU A 1 178 ? 0.123 -10.229 6.848 1.00 80.69 178 LEU A C 1
ATOM 1378 O O . LEU A 1 178 ? 0.554 -9.221 6.298 1.00 80.69 178 LEU A O 1
ATOM 1382 N N . ASP A 1 179 ? -0.912 -10.898 6.353 1.00 79.94 179 ASP A N 1
ATOM 1383 C CA . ASP A 1 179 ? -1.631 -10.516 5.134 1.00 79.94 179 ASP A CA 1
ATOM 1384 C C . ASP A 1 179 ? -2.424 -9.216 5.311 1.00 79.94 179 ASP A C 1
ATOM 1386 O O . ASP A 1 179 ? -2.458 -8.383 4.405 1.00 79.94 179 ASP A O 1
ATOM 1390 N N . GLN A 1 180 ? -3.001 -8.975 6.489 1.00 77.94 180 GLN A N 1
ATOM 1391 C CA . GLN A 1 180 ? -3.607 -7.676 6.777 1.00 77.94 180 GLN A CA 1
ATOM 1392 C C . GLN A 1 180 ? -2.555 -6.581 6.900 1.00 77.94 180 GLN A C 1
ATOM 1394 O O . GLN A 1 180 ? -2.745 -5.498 6.353 1.00 77.94 180 GLN A O 1
ATOM 1399 N N . ALA A 1 181 ? -1.449 -6.861 7.591 1.00 80.06 181 ALA A N 1
ATOM 1400 C CA . ALA A 1 181 ? -0.404 -5.878 7.838 1.00 80.06 181 ALA A CA 1
ATOM 1401 C C . ALA A 1 181 ? 0.379 -5.494 6.577 1.00 80.06 181 ALA A C 1
ATOM 1403 O O . ALA A 1 181 ? 0.769 -4.338 6.440 1.00 80.06 181 ALA A O 1
ATOM 1404 N N . LEU A 1 182 ? 0.614 -6.445 5.669 1.00 81.94 182 LEU A N 1
ATOM 1405 C CA . LEU A 1 182 ? 1.400 -6.212 4.461 1.00 81.94 182 LEU A CA 1
ATOM 1406 C C . LEU A 1 182 ? 0.510 -5.954 3.250 1.00 81.94 182 LEU A C 1
ATOM 1408 O O . LEU A 1 182 ? 0.664 -4.920 2.619 1.00 81.94 182 LEU A O 1
ATOM 1412 N N . ILE A 1 183 ? -0.430 -6.851 2.938 1.00 87.94 183 ILE A N 1
ATOM 1413 C CA . ILE A 1 183 ? -1.197 -6.784 1.685 1.00 87.94 183 ILE A CA 1
ATOM 1414 C C . ILE A 1 183 ? -2.385 -5.837 1.826 1.00 87.94 183 ILE A C 1
ATOM 1416 O O . ILE A 1 183 ? -2.583 -4.967 0.990 1.00 87.94 183 ILE A O 1
ATOM 1420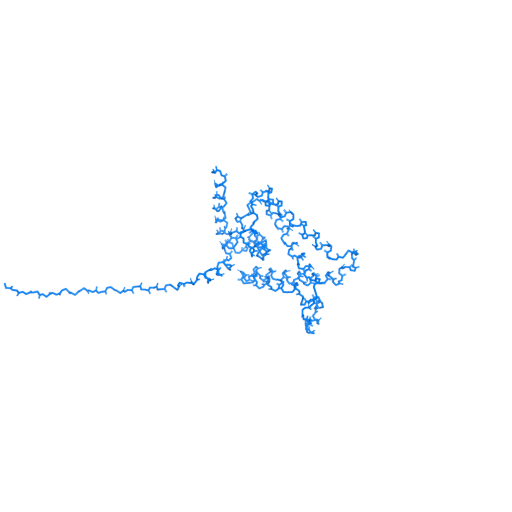 N N . THR A 1 184 ? -3.185 -5.979 2.883 1.00 90.69 184 THR A N 1
ATOM 1421 C CA . THR A 1 184 ? -4.491 -5.298 2.949 1.00 90.69 184 THR A CA 1
ATOM 1422 C C . THR A 1 184 ? -4.411 -3.872 3.510 1.00 90.69 184 THR A C 1
ATOM 1424 O O . THR A 1 184 ? -5.314 -3.063 3.298 1.00 90.69 184 THR A O 1
ATOM 1427 N N . ALA A 1 185 ? -3.316 -3.519 4.186 1.00 92.25 185 ALA A N 1
ATOM 1428 C CA . ALA A 1 185 ? -3.169 -2.236 4.868 1.00 92.25 185 ALA A CA 1
ATOM 1429 C C . ALA A 1 185 ? -3.362 -0.997 3.958 1.00 92.25 185 ALA A C 1
ATOM 1431 O O . ALA A 1 185 ? -4.111 -0.104 4.363 1.00 92.25 185 ALA A O 1
ATOM 1432 N N . PRO A 1 186 ? -2.796 -0.902 2.731 1.00 95.19 186 PRO A N 1
ATOM 1433 C CA . PRO A 1 186 ? -3.029 0.276 1.884 1.00 95.19 186 PRO A CA 1
ATOM 1434 C C . PRO A 1 186 ? -4.482 0.408 1.419 1.00 95.19 186 PRO A C 1
ATOM 1436 O O . PRO A 1 186 ? -4.993 1.524 1.306 1.00 95.19 186 PRO A O 1
ATOM 1439 N N . MET A 1 187 ? -5.177 -0.715 1.225 1.00 95.00 187 MET A N 1
ATOM 1440 C CA . MET A 1 187 ? -6.612 -0.717 0.940 1.00 95.00 187 MET A CA 1
ATOM 1441 C C . MET A 1 187 ? -7.431 -0.194 2.126 1.00 95.00 187 MET A C 1
ATOM 1443 O O . MET A 1 187 ? -8.364 0.584 1.938 1.00 95.00 187 MET A O 1
ATOM 1447 N N . PHE A 1 188 ? -7.081 -0.560 3.360 1.00 93.69 188 PHE A N 1
ATOM 1448 C CA . PHE A 1 188 ? -7.787 -0.041 4.534 1.00 93.69 188 PHE A CA 1
ATOM 1449 C C . PHE A 1 188 ? -7.553 1.449 4.759 1.00 93.69 188 PHE A C 1
ATOM 1451 O O . PHE A 1 188 ? -8.501 2.152 5.093 1.00 93.69 188 PHE A O 1
ATOM 1458 N N . VAL A 1 189 ? -6.344 1.950 4.494 1.00 94.06 189 VAL A N 1
ATOM 1459 C CA . VAL A 1 189 ? -6.071 3.394 4.493 1.00 94.06 189 VAL A CA 1
ATOM 1460 C C . VAL A 1 189 ? -6.920 4.119 3.448 1.00 94.06 189 VAL A C 1
ATOM 1462 O O . VAL A 1 189 ? -7.472 5.181 3.729 1.00 94.06 189 VAL A O 1
ATOM 1465 N N . LEU A 1 190 ? -7.085 3.540 2.253 1.00 95.88 190 LEU A N 1
ATOM 1466 C CA . LEU A 1 190 ? -7.988 4.092 1.241 1.00 95.88 190 LEU A CA 1
ATOM 1467 C C . LEU A 1 190 ? -9.439 4.132 1.751 1.00 95.88 190 LEU A C 1
ATOM 1469 O O . LEU A 1 190 ? -10.110 5.152 1.617 1.00 95.88 190 LEU A O 1
ATOM 1473 N N . LEU A 1 191 ? -9.921 3.060 2.383 1.00 95.81 191 LEU A N 1
ATOM 1474 C CA . LEU A 1 191 ? -11.266 3.023 2.968 1.00 95.81 191 LEU A CA 1
ATOM 1475 C C . LEU A 1 191 ? -11.445 4.005 4.132 1.00 95.81 191 LEU A C 1
ATOM 1477 O O . LEU A 1 191 ? -12.516 4.590 4.263 1.00 95.81 191 LEU A O 1
ATOM 1481 N N . GLU A 1 192 ? -10.411 4.239 4.938 1.00 93.50 192 GLU A N 1
ATOM 1482 C CA . GLU A 1 192 ? -10.418 5.228 6.021 1.00 93.50 192 GLU A CA 1
ATOM 1483 C C . GLU A 1 192 ? -10.642 6.656 5.495 1.00 93.50 192 GLU A C 1
ATOM 1485 O O . GLU A 1 192 ? -11.298 7.458 6.159 1.00 93.50 192 GLU A O 1
ATOM 1490 N N . ILE A 1 193 ? -10.189 6.946 4.269 1.00 94.62 193 ILE A N 1
ATOM 1491 C CA . ILE A 1 193 ? -10.496 8.190 3.547 1.00 94.62 193 ILE A CA 1
ATOM 1492 C C . ILE A 1 193 ? -11.908 8.144 2.941 1.00 94.62 193 ILE A C 1
ATOM 1494 O O . ILE A 1 193 ? -12.648 9.121 3.021 1.00 94.62 193 ILE A O 1
ATOM 1498 N N . LEU A 1 194 ? -12.302 7.028 2.320 1.00 96.75 194 LEU A N 1
ATOM 1499 C CA . LEU A 1 194 ? -13.568 6.926 1.582 1.00 96.75 194 LEU A CA 1
ATOM 1500 C C . LEU A 1 194 ? -14.811 6.890 2.486 1.00 96.75 194 LEU A C 1
ATOM 1502 O O . LEU A 1 194 ? -15.844 7.456 2.128 1.00 96.75 194 LEU A O 1
ATOM 1506 N N . PHE A 1 195 ? -14.744 6.242 3.650 1.00 95.94 195 PHE A N 1
ATOM 1507 C CA . PHE A 1 195 ? -15.876 6.144 4.576 1.00 95.94 195 PHE A CA 1
ATOM 1508 C C . PHE A 1 195 ? -16.430 7.503 5.033 1.00 95.94 195 PHE A C 1
ATOM 1510 O O . PHE A 1 195 ? -17.640 7.707 4.896 1.00 95.94 195 PHE A O 1
ATOM 1517 N N . PRO A 1 196 ? -15.620 8.463 5.528 1.00 93.44 196 PRO A N 1
ATOM 1518 C CA . PRO A 1 196 ? -16.129 9.786 5.891 1.00 93.44 196 PRO A CA 1
ATOM 1519 C C . PRO A 1 196 ? -16.627 10.597 4.683 1.00 93.44 196 PRO A C 1
ATOM 1521 O O . PRO A 1 196 ? -17.412 11.522 4.871 1.00 93.44 196 PRO A O 1
ATOM 1524 N N . LEU A 1 197 ? -16.237 10.235 3.453 1.00 96.69 197 LEU A N 1
ATOM 1525 C CA . LEU A 1 197 ? -16.767 10.812 2.209 1.00 96.69 197 LEU A CA 1
ATOM 1526 C C . LEU A 1 197 ? -18.108 10.193 1.769 1.00 96.69 197 LEU A C 1
ATOM 1528 O O . LEU A 1 197 ? -18.640 10.557 0.723 1.00 96.69 197 LEU A O 1
ATOM 1532 N N . GLY A 1 198 ? -18.670 9.269 2.554 1.00 96.56 198 GLY A N 1
ATOM 1533 C CA . GLY A 1 198 ? -19.979 8.665 2.298 1.00 96.56 198 GLY A CA 1
ATOM 1534 C C . GLY A 1 198 ? -19.935 7.343 1.532 1.00 96.56 198 GLY A C 1
ATOM 1535 O O . GLY A 1 198 ? -20.981 6.856 1.107 1.00 96.56 198 GLY A O 1
ATOM 1536 N N . TYR A 1 199 ? -18.763 6.725 1.361 1.00 97.50 199 TYR A N 1
ATOM 1537 C CA . TYR A 1 199 ? -18.679 5.388 0.774 1.00 97.50 199 TYR A CA 1
ATOM 1538 C C . TYR A 1 199 ? -19.256 4.329 1.728 1.00 97.50 199 TYR A C 1
ATOM 1540 O O . TYR A 1 199 ? -18.836 4.240 2.877 1.00 97.50 199 TYR A O 1
ATOM 1548 N N . ARG A 1 200 ? -20.211 3.509 1.256 1.00 96.94 200 ARG A N 1
ATOM 1549 C CA . ARG A 1 200 ? -20.874 2.425 2.022 1.00 96.94 200 ARG A CA 1
ATOM 1550 C C . ARG A 1 200 ? -21.252 2.828 3.471 1.00 96.94 200 ARG A C 1
ATOM 1552 O O . ARG A 1 200 ? -20.769 2.209 4.424 1.00 96.94 200 ARG A O 1
ATOM 1559 N N . PRO A 1 201 ? -22.141 3.819 3.668 1.00 97.00 201 PRO A N 1
ATOM 1560 C CA . PRO A 1 201 ? -22.427 4.379 4.992 1.00 97.00 201 PRO A CA 1
ATOM 1561 C C . PRO A 1 201 ? -22.959 3.336 5.989 1.00 97.00 201 PRO A C 1
ATOM 1563 O O . PRO A 1 201 ? -22.556 3.344 7.151 1.00 97.00 201 PRO A O 1
ATOM 1566 N N . ASP A 1 202 ? -23.788 2.389 5.540 1.00 97.69 202 ASP A N 1
ATOM 1567 C CA . ASP A 1 202 ? -24.326 1.330 6.406 1.00 97.69 202 ASP A CA 1
ATOM 1568 C C . ASP A 1 202 ? -23.232 0.387 6.923 1.00 97.69 202 ASP A C 1
ATOM 1570 O O . ASP A 1 202 ? -23.248 -0.012 8.089 1.00 97.69 202 ASP A O 1
ATOM 1574 N N . LEU A 1 203 ? -22.262 0.038 6.067 1.00 96.62 203 LEU A N 1
ATOM 1575 C CA . LEU A 1 203 ? -21.101 -0.763 6.462 1.00 96.62 203 LEU A CA 1
ATOM 1576 C C . LEU A 1 203 ? -20.270 0.002 7.489 1.00 96.62 203 LEU A C 1
ATOM 1578 O O . LEU A 1 203 ? -19.951 -0.540 8.545 1.00 96.62 203 LEU A O 1
ATOM 1582 N N . TYR A 1 204 ? -19.970 1.271 7.206 1.00 96.69 204 TYR A N 1
ATOM 1583 C CA . TYR A 1 204 ? -19.196 2.112 8.111 1.00 96.69 204 TYR A CA 1
ATOM 1584 C C . TYR A 1 204 ? -19.850 2.212 9.496 1.00 96.69 204 TYR A C 1
ATOM 1586 O O . TYR A 1 204 ? -19.173 2.062 10.513 1.00 96.69 204 TYR A O 1
ATOM 1594 N N . GLN A 1 205 ? -21.176 2.373 9.568 1.00 97.00 205 GLN A N 1
ATOM 1595 C CA . GLN A 1 205 ? -21.896 2.401 10.843 1.00 97.00 205 GLN A CA 1
ATOM 1596 C C . GLN A 1 205 ? -21.768 1.090 11.633 1.00 97.00 205 GLN A C 1
ATOM 1598 O O . GLN A 1 205 ? -21.513 1.133 12.842 1.00 97.00 205 GLN A O 1
ATOM 1603 N N . ARG A 1 206 ? -21.918 -0.071 10.977 1.00 97.62 206 ARG A N 1
ATOM 1604 C CA . ARG A 1 206 ? -21.770 -1.383 11.633 1.00 97.62 206 ARG A CA 1
ATOM 1605 C C . ARG A 1 206 ? -20.344 -1.612 12.128 1.00 97.62 206 ARG A C 1
ATOM 1607 O O . ARG A 1 206 ? -20.157 -1.930 13.304 1.00 97.62 206 ARG A O 1
ATOM 1614 N N . VAL A 1 207 ? -19.358 -1.339 11.276 1.00 96.19 207 VAL A N 1
ATOM 1615 C CA . VAL A 1 207 ? -17.929 -1.417 11.606 1.00 96.19 207 VAL A CA 1
ATOM 1616 C C . VAL A 1 207 ? -17.614 -0.538 12.814 1.00 96.19 207 VAL A C 1
ATOM 1618 O O . VAL A 1 207 ? -17.105 -1.028 13.818 1.00 96.19 207 VAL A O 1
ATOM 1621 N N . MET A 1 208 ? -17.980 0.746 12.785 1.00 95.88 208 MET A N 1
AT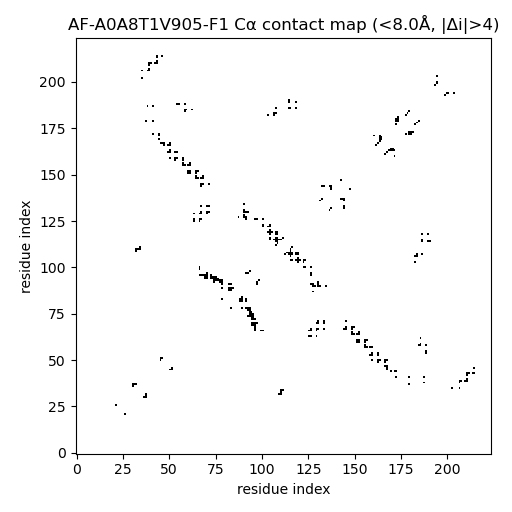OM 1622 C CA . MET A 1 208 ? -17.672 1.671 13.881 1.00 95.88 208 MET A CA 1
ATOM 1623 C C . MET A 1 208 ? -18.386 1.310 15.184 1.00 95.88 208 MET A C 1
ATOM 1625 O O . MET A 1 208 ? -17.836 1.523 16.268 1.00 95.88 208 MET A O 1
ATOM 1629 N N . LYS A 1 209 ? -19.596 0.742 15.111 1.00 96.88 209 LYS A N 1
ATOM 1630 C CA . LYS A 1 209 ? -20.278 0.196 16.289 1.00 96.88 209 LYS A CA 1
ATOM 1631 C C . LYS A 1 209 ? -19.445 -0.921 16.921 1.00 96.88 209 LYS A C 1
ATOM 1633 O O . LYS A 1 209 ? -19.236 -0.886 18.133 1.00 96.88 209 LYS A O 1
ATOM 1638 N N . GLN A 1 210 ? -18.940 -1.859 16.121 1.00 96.75 210 GLN A N 1
ATOM 1639 C CA . GLN A 1 210 ? -18.134 -2.974 16.617 1.00 96.75 210 GLN A CA 1
ATOM 1640 C C . GLN A 1 210 ? -16.740 -2.533 17.093 1.00 96.75 210 GLN A C 1
ATOM 1642 O O . GLN A 1 210 ? -16.298 -2.966 18.155 1.00 96.75 210 GLN A O 1
ATOM 1647 N N . VAL A 1 211 ? -16.080 -1.611 16.385 1.00 95.38 211 VAL A N 1
ATOM 1648 C CA . VAL A 1 211 ? -14.785 -1.027 16.784 1.00 95.38 211 VAL A CA 1
ATOM 1649 C C . VAL A 1 211 ? -14.870 -0.419 18.183 1.00 95.38 211 VAL A C 1
ATOM 1651 O O . VAL A 1 211 ? -14.037 -0.716 19.035 1.00 95.38 211 VAL A O 1
ATOM 1654 N N . ARG A 1 212 ? -15.921 0.360 18.478 1.00 94.88 212 ARG A N 1
ATOM 1655 C CA . ARG A 1 212 ? -16.121 0.951 19.816 1.00 94.88 212 ARG A CA 1
ATOM 1656 C C . ARG A 1 212 ? -16.243 -0.105 20.915 1.00 94.88 212 ARG A C 1
ATOM 1658 O O . ARG A 1 212 ? -15.774 0.128 22.026 1.00 94.88 212 ARG A O 1
ATOM 1665 N N . VAL A 1 213 ? -16.882 -1.240 20.629 1.00 96.00 213 VAL A N 1
ATOM 1666 C CA . VAL A 1 213 ? -16.972 -2.364 21.576 1.00 96.00 213 VAL A CA 1
ATOM 1667 C C . VAL A 1 213 ? -15.589 -2.981 21.790 1.00 96.00 213 VAL A C 1
ATOM 1669 O O . VAL A 1 213 ? -15.158 -3.130 22.932 1.00 96.00 213 VAL A O 1
ATOM 1672 N N . ASN A 1 214 ? -14.862 -3.265 20.709 1.00 94.50 214 ASN A N 1
ATOM 1673 C CA . ASN A 1 214 ? -13.534 -3.880 20.764 1.00 94.50 214 ASN A CA 1
ATOM 1674 C C . ASN A 1 214 ? -12.522 -3.009 21.527 1.00 94.50 214 ASN A C 1
ATOM 1676 O O . ASN A 1 214 ? -11.797 -3.514 22.384 1.00 94.50 214 ASN A O 1
ATOM 1680 N N . VAL A 1 215 ? -12.511 -1.700 21.262 1.00 91.75 215 VAL A N 1
ATOM 1681 C CA . VAL A 1 215 ? -11.630 -0.733 21.935 1.00 91.75 215 VAL A CA 1
ATOM 1682 C C . VAL A 1 215 ? -11.936 -0.657 23.431 1.00 91.75 215 VAL A C 1
ATOM 1684 O O . VAL A 1 215 ? -11.013 -0.738 24.241 1.00 91.75 215 VAL A O 1
ATOM 1687 N N . LYS A 1 216 ? -13.217 -0.576 23.823 1.00 92.62 216 LYS A N 1
ATOM 1688 C CA . LYS A 1 216 ? -13.612 -0.571 25.244 1.00 92.62 216 LYS A CA 1
ATOM 1689 C C . LYS A 1 216 ? -13.150 -1.833 25.970 1.00 92.62 216 LYS A C 1
ATOM 1691 O O . LYS A 1 216 ? -12.598 -1.737 27.063 1.00 92.62 216 LYS A O 1
ATOM 1696 N N . ASN A 1 217 ? -13.333 -3.000 25.355 1.00 91.88 217 ASN A N 1
ATOM 1697 C CA . ASN A 1 217 ? -12.902 -4.273 25.936 1.00 91.88 217 ASN A CA 1
ATOM 1698 C C . ASN A 1 217 ? -11.376 -4.329 26.105 1.00 91.88 217 ASN A C 1
ATOM 1700 O O . ASN A 1 217 ? -10.882 -4.743 27.152 1.00 91.88 217 ASN A O 1
ATOM 1704 N N . PHE A 1 218 ? -10.625 -3.859 25.105 1.00 88.00 218 PHE A N 1
ATOM 1705 C CA . PHE A 1 218 ? -9.167 -3.784 25.179 1.00 88.00 218 PHE A CA 1
ATOM 1706 C C . PHE A 1 218 ? -8.692 -2.833 26.285 1.00 88.00 218 PHE A C 1
ATOM 1708 O O . PHE A 1 218 ? -7.799 -3.180 27.054 1.00 88.00 218 PHE A O 1
ATOM 1715 N N . GLN A 1 219 ? -9.312 -1.660 26.420 1.00 87.06 219 GLN A N 1
ATOM 1716 C CA . GLN A 1 219 ? -8.997 -0.718 27.496 1.00 87.06 219 GLN A CA 1
ATOM 1717 C C . GLN A 1 219 ? -9.282 -1.323 28.876 1.00 87.06 219 GLN A C 1
ATOM 1719 O O . GLN A 1 219 ? -8.426 -1.240 29.752 1.00 87.06 219 GLN A O 1
ATOM 1724 N N . ALA A 1 220 ? -10.419 -2.006 29.049 1.00 89.38 220 ALA A N 1
ATOM 1725 C CA . ALA A 1 220 ? -10.752 -2.685 30.301 1.00 89.38 220 ALA A CA 1
ATOM 1726 C C . ALA A 1 220 ? -9.723 -3.771 30.667 1.00 89.38 220 ALA A C 1
ATOM 1728 O O . ALA A 1 220 ? -9.325 -3.871 31.824 1.00 89.38 220 ALA A O 1
ATOM 1729 N N . SER A 1 221 ? -9.222 -4.529 29.682 1.00 85.56 221 SER A N 1
ATOM 1730 C CA . SER A 1 221 ? -8.179 -5.542 29.914 1.00 85.56 221 SER A CA 1
ATOM 1731 C C . SER A 1 221 ? -6.812 -4.980 30.322 1.00 85.56 221 SER A C 1
ATOM 1733 O O . SER A 1 221 ? -5.987 -5.735 30.816 1.00 85.56 221 SER A O 1
ATOM 1735 N N . LYS A 1 222 ? -6.556 -3.677 30.128 1.00 78.38 222 LYS A N 1
ATOM 1736 C CA . LYS A 1 222 ? -5.322 -3.015 30.591 1.00 78.38 222 LYS A CA 1
ATOM 1737 C C . LYS A 1 222 ? -5.397 -2.555 32.050 1.00 78.38 222 LYS A C 1
ATOM 1739 O O . LYS A 1 222 ? -4.374 -2.169 32.605 1.00 78.38 222 LYS A O 1
ATOM 1744 N N . THR A 1 223 ? -6.600 -2.484 32.622 1.00 72.56 223 THR A N 1
ATOM 1745 C CA . THR A 1 223 ? -6.843 -1.982 33.987 1.00 72.56 223 THR A CA 1
ATOM 1746 C C . THR A 1 223 ? -6.942 -3.110 35.021 1.00 72.56 223 THR A C 1
ATOM 1748 O O . THR A 1 223 ? -6.907 -2.830 36.217 1.00 72.56 223 THR A O 1
ATOM 1751 N N . LEU A 1 224 ? -7.055 -4.360 34.562 1.00 55.59 224 LEU A N 1
ATOM 1752 C CA . LEU A 1 224 ? -6.949 -5.580 35.369 1.00 55.59 224 LEU A CA 1
ATOM 1753 C C . LEU A 1 224 ? -5.484 -6.011 35.498 1.00 55.59 224 LEU A C 1
ATOM 1755 O O . LEU A 1 224 ? -5.130 -6.496 36.593 1.00 55.59 224 LEU A O 1
#

Foldseek 3Di:
DDDDDDDDDDDDDDPPPPDPPQDPVSVVVVCLLALLNLLLVVLLQQPFPLLLVLLLVQQVLLLLLVLLLQLPFAAPDDQDPVQCPDVLSVLVGNTVSVVLLVVLLVSLCSNPVPLSPVVSVVSVVSSSVSSCCQVPVCVPPVDHSNVVSVVSNVVSVVSNCCSCVVGSVHDDCCVVDVCSRRRVSVSSSSVVVVQVVPPPVVSVVVSVVSSVVSNVVVVVVVVD

Sequence (224 aa):
MLNAHSVTLESAPSSSSRFPSTTPAMGFIADRFDLEKQVTFYLSYHDNKVNQCIHLACIWPIFVSGLLILAHTQPLVETPALVASLPYGEFVLFNYSAVMAAVYMLWYVALDVYAGSLGAAIVALSFVSVNFFVVEGAKAWGVHSMHVALTVHAAAWILQFIGHGVFERRKPALFDSLDQALITAPMFVLLEILFPLGYRPDLYQRVMKQVRVNVKNFQASKTL

Organism: NCBI:txid221518

Radius of gyration: 25.57 Å; Cα contacts (8 Å, |Δi|>4): 224; chains: 1; bounding box: 85×75×64 Å

Secondary structure (DSSP, 8-state):
--------PPPPP----------HHHHHHHHHS-HHHHHHHHHHH---HHHHHHHHHHHHHHHHHHHHHHHTSPPSSPPPHHHHTSTTGGG---SHHHHHHHHHHHHHHHH-HHHHHHHHHHHHHHHHHHHHIIIIIHHHHSS-HHHHHHHHHHHHHHHHHHIIIIII-S--GGGT-HHIIIIIHHHHHHHHHHTTTTSSHHHHHHHHHHHHHHHHHHHHHTT-

Mean predicted aligned error: 8.71 Å

InterPro domains:
  IPR009305 2-hydroxy-palmitic acid dioxygenase Mpo1-like [PF06127] (35-194)
  IPR009305 2-hydroxy-palmitic acid dioxygenase Mpo1-like [PTHR28026] (33-222)